Protein AF-A0A944R4N0-F1 (afdb_monomer)

Foldseek 3Di:
DDAQQVPEQALACAQEEEDAAPHEHHYNHLHQHNEYEYHAAEEYEYNANWQHEEYEYEAAYEYEEQHQAHDPPDQATYNEYEYEYLEEYYECHNHRHQEYEAEHNEEYYAAHCHLDNEYEYEYLYHYYANHNPNHQAYEYEDQPAEDDPPDDDRRHDPQKDWDDWDQDPCLVVVLVVCVVSVRCSSVVGPSRAIWTWIFDNNVNPRHYIYIGGYDD

Nearest PDB structures (foldseek):
  5t5i-assembly1_C  TM=9.230E-01  e=1.214E-09  Methanothermobacter wolfeii
  6s6y-assembly2_O  TM=9.292E-01  e=3.968E-09  Methylorubrum extorquens PA1
  8rja-assembly2_I  TM=9.427E-01  e=2.383E-07  Candidatus Methanoperedenaceae archaeon GB50
  7bkb-assembly1_I  TM=8.321E-01  e=2.854E-05  Methanospirillum hungatei JF-1

Secondary structure (DSSP, 8-state):
---BTT--STTTT--SSEEEESS-B-TTTTTT--SSEEEESS-B-TTTTTT--SSEEEESS-B-TTTT-PPTT-S-S-EEEEEEESS-B-TTTTTT--EEEEEESS-B-TTTTTT--S-EEEESSPPPTTTTTT--EEEEEEEEEEE-TT---TTS-TT-EEEEEE--HHHHHHHHHHHHTT-GGGGGS-TTS-EEEEEE-GGGTSEEEEEEEE--

Mean predicted aligned error: 3.23 Å

Radius of gyration: 16.26 Å; Cα contacts (8 Å, |Δi|>4): 735; chains: 1; bounding box: 44×27×48 Å

Structure (mmCIF, N/CA/C/O backbone):
data_AF-A0A944R4N0-F1
#
_entry.id   AF-A0A944R4N0-F1
#
loop_
_atom_site.group_PDB
_atom_site.id
_atom_site.type_symbol
_atom_site.label_atom_id
_atom_site.label_alt_id
_atom_site.label_comp_id
_atom_site.label_asym_id
_atom_site.label_entity_id
_atom_site.label_seq_id
_atom_site.pdbx_PDB_ins_code
_atom_site.Cartn_x
_atom_site.Cartn_y
_atom_site.Cartn_z
_atom_site.occupancy
_atom_site.B_iso_or_equiv
_atom_site.auth_seq_id
_atom_site.auth_comp_id
_atom_site.auth_asym_id
_atom_site.auth_atom_id
_atom_site.pdbx_PDB_model_num
ATOM 1 N N . ILE A 1 1 ? -6.593 -2.910 28.668 1.00 60.53 1 ILE A N 1
ATOM 2 C CA . ILE A 1 1 ? -5.727 -3.331 27.537 1.00 60.53 1 ILE A CA 1
ATOM 3 C C . ILE A 1 1 ? -6.186 -4.732 27.157 1.00 60.53 1 ILE A C 1
ATOM 5 O O . ILE A 1 1 ? -6.426 -5.503 28.078 1.00 60.53 1 ILE A O 1
ATOM 9 N N . GLY A 1 2 ? -6.425 -5.029 25.878 1.00 76.56 2 GLY A N 1
ATOM 10 C CA . GLY A 1 2 ? -7.077 -6.281 25.474 1.00 76.56 2 GLY A CA 1
ATOM 11 C C . GLY A 1 2 ? -6.903 -6.602 23.991 1.00 76.56 2 GLY A C 1
ATOM 12 O O . GLY A 1 2 ? -6.580 -5.718 23.200 1.00 76.56 2 GLY A O 1
ATOM 13 N N . ASP A 1 3 ? -7.098 -7.872 23.638 1.00 84.00 3 ASP A N 1
ATOM 14 C CA . ASP A 1 3 ? -7.052 -8.354 22.258 1.00 84.00 3 ASP A CA 1
ATOM 15 C C . ASP A 1 3 ? -8.417 -8.179 21.579 1.00 84.00 3 ASP A C 1
ATOM 17 O O . ASP A 1 3 ? -9.413 -8.768 22.001 1.00 84.00 3 ASP A O 1
ATOM 21 N N . PHE A 1 4 ? -8.459 -7.376 20.516 1.00 91.25 4 PHE A N 1
ATOM 22 C CA . PHE A 1 4 ? -9.652 -7.137 19.709 1.00 91.25 4 PHE A CA 1
ATOM 23 C C . PHE A 1 4 ? -9.588 -7.880 18.367 1.00 91.25 4 PHE A C 1
ATOM 25 O O . PHE A 1 4 ? -10.326 -7.540 17.444 1.00 91.25 4 PHE A O 1
ATOM 32 N N . SER A 1 5 ? -8.760 -8.924 18.243 1.00 91.44 5 SER A N 1
ATOM 33 C CA . SER A 1 5 ? -8.632 -9.760 17.035 1.00 91.44 5 SER A CA 1
ATOM 34 C C . SER A 1 5 ? -9.966 -10.303 16.496 1.00 91.44 5 SER A C 1
ATOM 36 O O . SER A 1 5 ? -10.114 -10.534 15.295 1.00 91.44 5 SER A O 1
ATOM 38 N N . ARG A 1 6 ? -10.973 -10.467 17.364 1.00 94.69 6 ARG A N 1
ATOM 39 C CA . ARG A 1 6 ? -12.331 -10.915 17.000 1.00 94.69 6 ARG A CA 1
ATOM 40 C C . ARG A 1 6 ? -13.352 -9.791 16.827 1.00 94.69 6 ARG A C 1
ATOM 42 O O . ARG A 1 6 ? -14.493 -10.065 16.471 1.00 94.69 6 ARG A O 1
ATOM 49 N N . VAL A 1 7 ? -12.965 -8.540 17.057 1.00 96.69 7 VAL A N 1
ATOM 50 C CA . VAL A 1 7 ? -13.816 -7.376 16.798 1.00 96.69 7 VAL A CA 1
ATOM 51 C C . VAL A 1 7 ? -13.560 -6.906 15.377 1.00 96.69 7 VAL A C 1
ATOM 53 O O . VAL A 1 7 ? -12.430 -6.612 14.995 1.00 96.69 7 VAL A O 1
ATOM 56 N N . HIS A 1 8 ? -14.613 -6.887 14.572 1.00 97.88 8 HIS A N 1
ATOM 57 C CA . HIS A 1 8 ? -14.560 -6.494 13.168 1.00 97.88 8 HIS A CA 1
ATOM 58 C C . HIS A 1 8 ? -15.178 -5.105 12.987 1.00 97.88 8 HIS A C 1
ATOM 60 O O . HIS A 1 8 ? -15.920 -4.645 13.855 1.00 97.88 8 HIS A O 1
ATOM 66 N N . PHE A 1 9 ? -14.881 -4.444 11.867 1.00 98.25 9 PHE A N 1
ATOM 67 C CA . PHE A 1 9 ? -15.476 -3.154 11.480 1.00 98.25 9 PHE A CA 1
ATOM 68 C C . PHE A 1 9 ? -15.225 -1.993 12.454 1.00 98.25 9 PHE A C 1
ATOM 70 O O . PHE A 1 9 ? -15.932 -0.984 12.435 1.00 98.25 9 PHE A O 1
ATOM 77 N N . LEU A 1 10 ? -14.211 -2.088 13.318 1.00 97.94 10 LEU A N 1
ATOM 78 C CA . LEU A 1 10 ? -13.900 -0.994 14.233 1.00 97.94 10 LEU A CA 1
ATOM 79 C C . LEU A 1 10 ? -13.518 0.265 13.445 1.00 97.94 10 LEU A C 1
ATOM 81 O O . LEU A 1 10 ? -12.589 0.242 12.643 1.00 97.94 10 LEU A O 1
ATOM 85 N N . GLY A 1 11 ? -14.217 1.372 13.700 1.00 97.75 11 GLY A N 1
ATOM 86 C CA . GLY A 1 11 ? -13.995 2.631 12.986 1.00 97.75 11 GLY A CA 1
ATOM 87 C C . GLY A 1 11 ? -14.514 2.633 11.544 1.00 97.75 11 GLY A C 1
ATOM 88 O O . GLY A 1 11 ? -14.214 3.569 10.804 1.00 97.75 11 GLY A O 1
ATOM 89 N N . ALA A 1 12 ? -15.288 1.623 11.129 1.00 98.31 12 ALA A N 1
ATOM 90 C CA . ALA A 1 12 ? -15.916 1.626 9.815 1.00 98.31 12 ALA A CA 1
ATOM 91 C C . ALA A 1 12 ? -16.868 2.827 9.668 1.00 98.31 12 ALA A C 1
ATOM 93 O O . ALA A 1 12 ? -17.643 3.141 10.573 1.00 98.31 12 ALA A O 1
ATOM 94 N N . GLY A 1 13 ? -16.773 3.540 8.545 1.00 98.19 13 GLY A N 1
ATOM 95 C CA . GLY A 1 13 ? -17.564 4.740 8.261 1.00 98.19 13 GLY A CA 1
ATOM 96 C C . GLY A 1 13 ? -17.276 5.945 9.169 1.00 98.19 13 GLY A C 1
ATOM 97 O O . GLY A 1 13 ? -18.006 6.936 9.102 1.00 98.19 13 GLY A O 1
ATOM 98 N N . MET A 1 14 ? -16.231 5.891 10.006 1.00 98.31 14 MET A N 1
ATOM 99 C CA . MET A 1 14 ? -15.857 6.980 10.914 1.00 98.31 14 MET A CA 1
ATOM 100 C C . MET A 1 14 ? -15.578 8.276 10.138 1.00 98.31 14 MET A C 1
ATOM 102 O O . MET A 1 14 ? -14.924 8.263 9.096 1.00 98.31 14 MET A O 1
ATOM 106 N N . GLN A 1 15 ? -16.102 9.402 10.631 1.00 98.31 15 GLN A N 1
ATOM 107 C CA . GLN A 1 15 ? -16.027 10.703 9.947 1.00 98.31 15 GLN A CA 1
ATOM 108 C C . GLN A 1 15 ? -15.108 11.707 10.651 1.00 98.31 15 GLN A C 1
ATOM 110 O O . GLN A 1 15 ? -14.552 12.593 10.006 1.00 98.31 15 GLN A O 1
ATOM 115 N N . SER A 1 16 ? -14.956 11.593 11.968 1.00 98.31 16 SER A N 1
ATOM 116 C CA . SER A 1 16 ? -14.121 12.465 12.795 1.00 98.31 16 SER A CA 1
ATOM 117 C C . SER A 1 16 ? -13.829 11.796 14.143 1.00 98.31 16 SER A C 1
ATOM 119 O O . SER A 1 16 ? -14.367 10.730 14.445 1.00 98.31 16 SER A O 1
ATOM 121 N N . GLY A 1 17 ? -12.971 12.419 14.956 1.00 98.44 17 GLY A N 1
ATOM 122 C CA . GLY A 1 17 ? -12.563 11.909 16.268 1.00 98.44 17 GLY A CA 1
ATOM 123 C C . GLY A 1 17 ? -11.314 11.029 16.211 1.00 98.44 17 GLY A C 1
ATOM 124 O O . GLY A 1 17 ? -10.624 10.975 15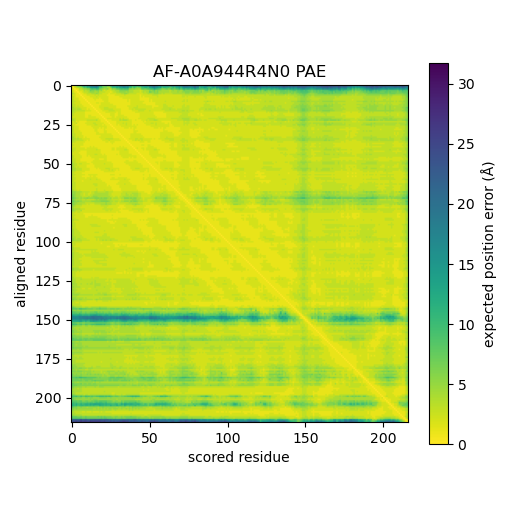.192 1.00 98.44 17 GLY A O 1
ATOM 125 N N . THR A 1 18 ? -11.027 10.342 17.316 1.00 98.56 18 THR A N 1
ATOM 126 C CA . THR A 1 18 ? -9.845 9.482 17.450 1.00 98.56 18 THR A CA 1
ATOM 127 C C . THR A 1 18 ? -10.208 8.181 18.156 1.00 98.56 18 THR A C 1
ATOM 129 O O . THR A 1 18 ? -10.786 8.210 19.241 1.00 98.56 18 THR A O 1
ATOM 132 N N . ILE A 1 19 ? -9.826 7.047 17.570 1.00 98.19 19 ILE A N 1
ATOM 133 C CA . ILE A 1 19 ? -9.909 5.718 18.185 1.00 98.19 19 ILE A CA 1
ATOM 134 C C . ILE A 1 19 ? -8.487 5.203 18.401 1.00 98.19 19 ILE A C 1
ATOM 136 O O . ILE A 1 19 ? -7.669 5.215 17.482 1.00 98.19 19 ILE A O 1
ATOM 140 N N . VAL A 1 20 ? -8.199 4.720 19.611 1.00 97.62 20 VAL A N 1
ATOM 141 C CA . VAL A 1 20 ? -6.918 4.086 19.944 1.00 97.62 20 VAL A CA 1
ATOM 142 C C . VAL A 1 20 ? -7.159 2.656 20.408 1.00 97.62 20 VAL A C 1
ATOM 144 O O . VAL A 1 20 ? -7.796 2.424 21.433 1.00 97.62 20 VAL A O 1
ATOM 147 N N . VAL A 1 21 ? -6.606 1.697 19.672 1.00 96.81 21 VAL A N 1
ATOM 148 C CA . VAL A 1 21 ? -6.657 0.267 19.974 1.00 96.81 21 VAL A CA 1
ATOM 149 C C . VAL A 1 21 ? -5.333 -0.157 20.589 1.00 96.81 21 VAL A C 1
ATOM 151 O O . VAL A 1 21 ? -4.290 -0.149 19.938 1.00 96.81 21 VAL A O 1
ATOM 154 N N . GLN A 1 22 ? -5.378 -0.546 21.859 1.00 95.94 22 GLN A N 1
ATOM 155 C CA . GLN A 1 22 ? -4.228 -1.061 22.605 1.00 95.94 22 GLN A CA 1
ATOM 156 C C . GLN A 1 22 ? -4.146 -2.592 22.466 1.00 95.94 22 GLN A C 1
ATOM 158 O O . GLN A 1 22 ? -4.340 -3.308 23.448 1.00 95.94 22 GLN A O 1
ATOM 163 N N . GLY A 1 23 ? -3.937 -3.081 21.239 1.00 96.38 23 GLY A N 1
ATOM 164 C CA . GLY A 1 23 ? -3.908 -4.509 20.903 1.00 96.38 23 GLY A CA 1
ATOM 165 C C . GLY A 1 23 ? -4.120 -4.772 19.409 1.00 96.38 23 GLY A C 1
ATOM 166 O O . GLY A 1 23 ? -4.088 -3.835 18.606 1.00 96.38 23 GLY A O 1
ATOM 167 N N . ASN A 1 24 ? -4.337 -6.040 19.052 1.00 97.44 24 ASN A N 1
ATOM 168 C CA . ASN A 1 24 ? -4.691 -6.440 17.686 1.00 97.44 24 ASN A CA 1
ATOM 169 C C . ASN A 1 24 ? -6.164 -6.139 17.395 1.00 97.44 24 ASN A C 1
ATOM 171 O O . ASN A 1 24 ? -6.971 -6.079 18.322 1.00 97.44 24 ASN A O 1
ATOM 175 N N . ILE A 1 25 ? -6.515 -5.994 16.118 1.00 97.88 25 ILE A N 1
ATOM 176 C CA . ILE A 1 25 ? -7.888 -5.790 15.649 1.00 97.88 25 ILE A CA 1
ATOM 177 C C . ILE A 1 25 ? -8.257 -6.800 14.561 1.00 97.88 25 ILE A C 1
ATOM 179 O O . ILE A 1 25 ? -7.409 -7.246 13.788 1.00 97.88 25 ILE A O 1
ATOM 183 N N . GLY A 1 26 ? -9.534 -7.171 14.507 1.00 98.12 26 GLY A N 1
ATOM 184 C CA . GLY A 1 26 ? -10.064 -8.040 13.469 1.00 98.12 26 GLY A CA 1
ATOM 185 C C . GLY A 1 26 ? -10.249 -7.341 12.119 1.00 98.12 26 GLY A C 1
ATOM 186 O O . GLY A 1 26 ? -9.680 -6.288 11.836 1.00 98.12 26 GLY A O 1
ATOM 187 N N . ARG A 1 27 ? -11.046 -7.978 11.259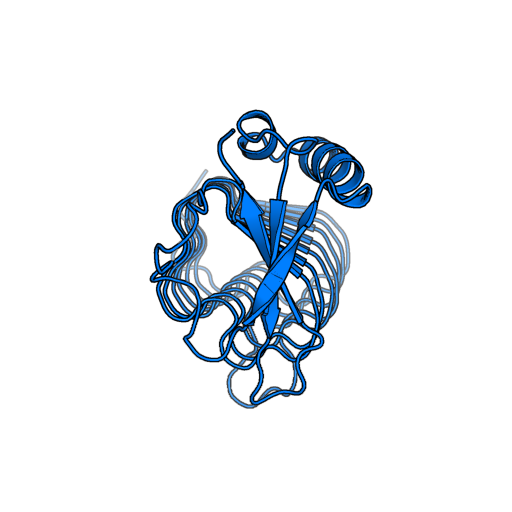 1.00 98.38 27 ARG A N 1
ATOM 188 C CA . ARG A 1 27 ? -11.214 -7.599 9.852 1.00 98.38 27 ARG A CA 1
ATOM 189 C C . ARG A 1 27 ? -11.960 -6.274 9.688 1.00 98.38 27 ARG A C 1
ATOM 191 O O . ARG A 1 27 ? -12.752 -5.899 10.556 1.00 98.38 27 ARG A O 1
ATOM 198 N N . HIS A 1 28 ? -11.761 -5.609 8.553 1.00 98.44 28 HIS A N 1
ATOM 199 C CA . HIS A 1 28 ? -12.512 -4.410 8.143 1.00 98.44 28 HIS A CA 1
ATOM 200 C C . HIS A 1 28 ? -12.354 -3.182 9.060 1.00 98.44 28 HIS A C 1
ATOM 202 O O . HIS A 1 28 ? -13.180 -2.267 9.047 1.00 98.44 28 HIS A O 1
ATOM 208 N N . ALA A 1 29 ? -11.301 -3.123 9.878 1.00 98.50 29 ALA A N 1
ATOM 209 C CA . ALA A 1 29 ? -11.029 -1.934 10.682 1.00 98.50 29 ALA A CA 1
ATOM 210 C C . ALA A 1 29 ? -10.828 -0.705 9.772 1.00 98.50 29 ALA A C 1
ATOM 212 O O . ALA A 1 29 ? -10.066 -0.767 8.812 1.00 98.50 29 ALA A O 1
ATOM 213 N N . GLY A 1 30 ? -11.517 0.403 10.046 1.00 98.44 30 GLY A N 1
ATOM 214 C CA . GLY A 1 30 ? -11.456 1.622 9.232 1.00 98.44 30 GLY A CA 1
ATOM 215 C C . GLY A 1 30 ? -12.061 1.503 7.827 1.00 98.44 30 GLY A C 1
ATOM 216 O O . GLY A 1 30 ? -11.789 2.359 6.983 1.00 98.44 30 GLY A O 1
ATOM 217 N N . GLU A 1 31 ? -12.858 0.467 7.543 1.00 98.44 31 GLU A N 1
ATOM 218 C CA . GLU A 1 31 ? -13.568 0.344 6.263 1.00 98.44 31 GLU A CA 1
ATOM 219 C C . GLU A 1 31 ? -14.367 1.616 5.948 1.00 98.44 31 GLU A C 1
ATOM 221 O O . GLU A 1 31 ? -15.102 2.129 6.791 1.00 98.44 31 GLU A O 1
ATOM 226 N N . GLN A 1 32 ? -14.228 2.134 4.726 1.00 98.00 32 GLN A N 1
ATOM 227 C CA . GLN A 1 32 ? -14.947 3.321 4.249 1.00 98.00 32 GLN A CA 1
ATOM 228 C C . GLN A 1 32 ? -14.850 4.546 5.181 1.00 98.00 32 GLN A C 1
ATOM 230 O O . GLN A 1 32 ? -15.706 5.436 5.143 1.00 98.00 32 GLN A O 1
ATOM 235 N N . MET A 1 33 ? -13.802 4.622 6.010 1.00 98.56 33 MET A N 1
ATOM 236 C CA . MET A 1 33 ? -13.532 5.769 6.874 1.00 98.56 33 MET A CA 1
ATOM 237 C C . MET A 1 33 ? -13.406 7.044 6.029 1.00 98.56 33 MET A C 1
ATOM 239 O O . MET A 1 33 ? -12.768 7.051 4.974 1.00 98.56 33 MET A O 1
ATOM 243 N N . ARG A 1 34 ? -14.064 8.120 6.465 1.00 98.50 34 ARG A N 1
ATOM 244 C CA . ARG A 1 34 ? -14.136 9.416 5.768 1.00 98.50 34 ARG A CA 1
ATOM 245 C C . ARG A 1 34 ? -13.284 10.494 6.434 1.00 98.50 34 ARG A C 1
ATOM 247 O O . ARG A 1 34 ? -12.920 11.463 5.773 1.00 98.50 34 ARG A O 1
ATOM 254 N N . GLY A 1 35 ? -12.964 10.333 7.715 1.00 98.12 35 GLY A N 1
ATOM 255 C CA . GLY A 1 35 ? -12.133 11.263 8.473 1.00 98.12 35 GLY A CA 1
ATOM 256 C C . GLY A 1 35 ? -11.900 10.806 9.913 1.00 98.12 35 GLY A C 1
ATOM 257 O O . GLY A 1 35 ? -12.484 9.824 10.366 1.00 98.12 35 GLY A O 1
ATOM 258 N N . GLY A 1 36 ? -11.049 11.534 10.637 1.00 98.44 36 GLY A N 1
ATOM 259 C CA . GLY A 1 36 ? -10.604 11.176 11.988 1.00 98.44 36 GLY A CA 1
ATOM 260 C C . GLY A 1 36 ? -9.301 10.375 12.000 1.00 98.44 36 GLY A C 1
ATOM 261 O O . GLY A 1 36 ? -8.638 10.241 10.972 1.00 98.44 36 GLY A O 1
ATOM 262 N N . ASN A 1 37 ? -8.947 9.849 13.173 1.00 98.62 37 ASN A N 1
ATOM 263 C CA . ASN A 1 37 ? -7.707 9.110 13.408 1.00 98.62 37 ASN A CA 1
ATOM 264 C C . ASN A 1 37 ? -7.992 7.722 13.996 1.00 98.62 37 ASN A C 1
ATOM 266 O O . ASN A 1 37 ? -8.686 7.612 15.009 1.00 98.62 37 ASN A O 1
ATOM 270 N N . LEU A 1 38 ? -7.404 6.672 13.426 1.00 98.50 38 LEU A N 1
ATOM 271 C CA . LEU A 1 38 ? -7.444 5.314 13.973 1.00 98.50 38 LEU A CA 1
ATOM 272 C C . LEU A 1 38 ? -6.020 4.816 14.234 1.00 98.50 38 LEU A C 1
ATOM 274 O O . LEU A 1 38 ? -5.235 4.600 13.312 1.00 98.50 38 LEU A O 1
ATOM 278 N N . LEU A 1 39 ? -5.691 4.628 15.509 1.00 98.25 39 LEU A N 1
ATOM 279 C CA . LEU A 1 39 ? -4.373 4.204 15.967 1.00 98.25 39 LEU A CA 1
ATOM 280 C C . LEU A 1 39 ? -4.436 2.777 16.514 1.00 98.25 39 LEU A C 1
ATOM 282 O O . LEU A 1 39 ? -5.016 2.554 17.573 1.00 98.25 39 LEU A O 1
ATOM 286 N N . ILE A 1 40 ? -3.810 1.820 15.839 1.00 98.06 40 ILE A N 1
ATOM 287 C CA . ILE A 1 40 ? -3.795 0.404 16.223 1.00 98.06 40 ILE A CA 1
ATOM 288 C C . ILE A 1 40 ? -2.385 0.028 16.673 1.00 98.06 40 ILE A C 1
ATOM 290 O O . ILE A 1 40 ? -1.450 0.017 15.877 1.00 98.06 40 ILE A O 1
ATOM 294 N N . LYS A 1 41 ? -2.215 -0.257 17.968 1.00 97.44 41 LYS A N 1
ATOM 295 C CA . LYS A 1 41 ? -0.910 -0.598 18.559 1.00 97.44 41 LYS A CA 1
ATOM 296 C C . LYS A 1 41 ? -0.437 -2.023 18.252 1.00 97.44 41 LYS A C 1
ATOM 298 O O . LYS A 1 41 ? 0.756 -2.270 18.372 1.00 97.44 41 LYS A O 1
ATOM 303 N N . GLY A 1 42 ? -1.339 -2.927 17.873 1.00 97.31 42 GLY A N 1
ATOM 304 C CA . GLY A 1 42 ? -1.013 -4.274 17.395 1.00 97.31 42 GLY A CA 1
ATOM 305 C C . GLY A 1 42 ? -1.159 -4.414 15.880 1.00 97.31 42 GLY A C 1
ATOM 306 O O . GLY A 1 42 ? -0.970 -3.447 15.138 1.00 97.31 42 GLY A O 1
ATOM 307 N N . SER A 1 43 ? -1.516 -5.619 15.441 1.00 98.31 43 SER A N 1
ATOM 308 C CA . SER A 1 43 ? -1.772 -5.960 14.037 1.00 98.31 43 SER A CA 1
ATOM 309 C C . SER A 1 43 ? -3.259 -5.872 13.680 1.00 98.31 43 SER A C 1
ATOM 311 O O . SER A 1 43 ? -4.129 -5.988 14.548 1.00 98.31 43 SER A O 1
ATOM 313 N N . ALA A 1 44 ? -3.558 -5.697 12.397 1.00 98.50 44 ALA A N 1
ATOM 314 C CA . ALA A 1 44 ? -4.904 -5.723 11.838 1.00 98.50 44 ALA A CA 1
ATOM 315 C C . ALA A 1 44 ? -5.102 -6.937 10.922 1.00 98.50 44 ALA A C 1
ATOM 317 O O . ALA A 1 44 ? -4.205 -7.312 10.170 1.00 98.50 44 ALA A O 1
ATOM 318 N N . ALA A 1 45 ? -6.284 -7.546 10.966 1.00 98.50 45 ALA A N 1
ATOM 319 C CA . ALA A 1 45 ? -6.636 -8.614 10.033 1.00 98.50 45 ALA A CA 1
ATOM 320 C C . ALA A 1 45 ? -7.025 -8.053 8.646 1.00 98.50 45 ALA A C 1
ATOM 322 O O . ALA A 1 45 ? -6.757 -6.893 8.325 1.00 98.50 45 ALA A O 1
ATOM 323 N N . ASP A 1 46 ? -7.639 -8.898 7.816 1.00 98.50 46 ASP A N 1
ATOM 324 C CA . ASP A 1 46 ? -7.923 -8.589 6.414 1.00 98.50 46 ASP A CA 1
ATOM 325 C C . ASP A 1 46 ? -8.793 -7.342 6.247 1.00 98.50 46 ASP A C 1
ATOM 327 O O . ASP A 1 46 ? -9.598 -6.988 7.119 1.00 98.50 46 ASP A O 1
ATOM 331 N N . TRP A 1 47 ? -8.685 -6.717 5.075 1.00 98.50 47 TRP A N 1
ATOM 332 C CA . TRP A 1 47 ? -9.551 -5.611 4.658 1.00 98.50 47 TRP A CA 1
ATOM 333 C C . TRP A 1 47 ? -9.447 -4.346 5.521 1.00 98.50 47 TRP A C 1
ATOM 335 O O . TRP A 1 47 ? -10.344 -3.500 5.496 1.00 98.50 47 TRP A O 1
ATOM 345 N N . LEU A 1 48 ? -8.347 -4.177 6.263 1.00 98.69 48 LEU A N 1
ATOM 346 C CA . LEU A 1 48 ? -8.014 -2.913 6.924 1.00 98.69 48 LEU A CA 1
ATOM 347 C C . LEU A 1 48 ? -8.161 -1.750 5.930 1.00 98.69 48 LEU A C 1
ATOM 349 O O . LEU A 1 48 ? -7.549 -1.773 4.868 1.00 98.69 48 LEU A O 1
ATOM 353 N N . ALA A 1 49 ? -8.919 -0.716 6.287 1.00 98.50 49 ALA A N 1
ATOM 354 C CA . ALA A 1 49 ? -9.079 0.519 5.517 1.00 98.50 49 ALA A CA 1
ATOM 355 C C . ALA A 1 49 ? -9.585 0.332 4.073 1.00 98.50 49 ALA A C 1
ATOM 357 O O . ALA A 1 49 ? -9.352 1.185 3.209 1.00 98.50 49 ALA A O 1
ATOM 358 N N . CYS A 1 50 ? -10.261 -0.779 3.774 1.00 97.81 50 CYS A N 1
ATOM 359 C CA . CYS A 1 50 ? -10.821 -0.988 2.444 1.00 97.81 50 CYS A CA 1
ATOM 360 C C . CYS A 1 50 ? -11.855 0.099 2.108 1.00 97.81 50 CYS A C 1
ATOM 362 O O . CYS A 1 50 ? -12.639 0.534 2.954 1.00 97.81 50 CYS A O 1
ATOM 364 N N . GLY A 1 51 ? -11.802 0.617 0.879 1.00 97.56 51 GLY A N 1
ATOM 365 C CA . GLY A 1 51 ? -12.698 1.692 0.436 1.00 97.56 51 GLY A CA 1
ATOM 366 C C . GLY A 1 51 ? -12.574 3.025 1.198 1.00 97.56 51 GLY A C 1
ATOM 367 O O . GLY A 1 51 ? -13.482 3.852 1.104 1.00 97.56 51 GLY A O 1
ATOM 368 N N . MET A 1 52 ? -11.496 3.251 1.963 1.00 98.44 52 MET A N 1
ATOM 369 C CA . MET A 1 52 ? -11.283 4.486 2.732 1.00 98.44 52 MET A CA 1
ATOM 370 C C . MET A 1 52 ? -11.357 5.741 1.840 1.00 98.44 52 MET A C 1
ATOM 372 O O . MET A 1 52 ? -10.869 5.768 0.710 1.00 98.44 52 MET A O 1
ATOM 376 N N . GLN A 1 53 ? -11.997 6.796 2.337 1.00 98.38 53 GLN A N 1
ATOM 377 C CA . GLN A 1 53 ? -12.258 8.043 1.610 1.00 98.38 53 GLN A CA 1
ATOM 378 C C . GLN A 1 53 ? -11.491 9.233 2.200 1.00 98.38 53 GLN A C 1
ATOM 380 O O . GLN A 1 53 ? -11.230 10.201 1.484 1.00 98.38 53 GLN A O 1
ATOM 385 N N . GLY A 1 54 ? -11.113 9.159 3.477 1.00 98.19 54 GLY A N 1
ATOM 386 C CA . GLY A 1 54 ? -10.359 10.189 4.183 1.00 98.19 54 GLY A CA 1
ATOM 387 C C . GLY A 1 54 ? -10.029 9.784 5.620 1.00 98.19 54 GLY A C 1
ATOM 388 O O . GLY A 1 54 ? -10.527 8.778 6.119 1.00 98.19 54 GLY A O 1
ATOM 389 N N . GLY A 1 55 ? -9.192 10.582 6.285 1.00 98.38 55 GLY A N 1
ATOM 390 C CA . GLY A 1 55 ? -8.681 10.307 7.632 1.00 98.38 55 GLY A CA 1
ATOM 391 C C . GLY A 1 55 ? -7.278 9.707 7.638 1.00 98.38 55 GLY A C 1
ATOM 392 O O . GLY A 1 55 ? -6.632 9.583 6.591 1.00 98.38 55 GLY A O 1
ATOM 393 N N . ASP A 1 56 ? -6.832 9.336 8.832 1.00 98.44 56 ASP A N 1
ATOM 394 C CA . ASP A 1 56 ? -5.485 8.850 9.103 1.00 98.44 56 ASP A CA 1
ATOM 395 C C . ASP A 1 56 ? -5.532 7.547 9.906 1.00 98.44 56 ASP A C 1
ATOM 397 O O . ASP A 1 56 ? -6.096 7.490 11.001 1.00 98.44 56 ASP A O 1
ATOM 401 N N . ILE A 1 57 ? -4.919 6.492 9.373 1.00 98.75 57 ILE A N 1
ATOM 402 C CA . ILE A 1 57 ? -4.827 5.185 10.030 1.00 98.75 57 ILE A CA 1
ATOM 403 C C . ILE A 1 57 ? -3.358 4.834 10.235 1.00 98.75 57 ILE A C 1
ATOM 405 O O . ILE A 1 57 ? -2.558 4.895 9.303 1.00 98.75 57 ILE A O 1
ATOM 409 N N . HIS A 1 58 ? -3.005 4.452 11.457 1.00 98.44 58 HIS A N 1
ATOM 410 C CA . HIS A 1 58 ? -1.664 4.009 11.825 1.00 98.44 58 HIS A CA 1
ATOM 411 C C . HIS A 1 58 ? -1.731 2.643 12.502 1.00 98.44 58 HIS A C 1
ATOM 413 O O . HIS A 1 58 ? -2.378 2.500 13.540 1.00 98.44 58 HIS A O 1
ATOM 419 N N . VAL A 1 59 ? -1.023 1.661 11.948 1.00 98.62 59 VAL A N 1
ATOM 420 C CA . VAL A 1 59 ? -0.909 0.297 12.479 1.00 98.62 59 VAL A CA 1
ATOM 421 C C . VAL A 1 59 ? 0.546 0.022 12.826 1.00 98.62 59 VAL A C 1
ATOM 423 O O . VAL A 1 59 ? 1.406 0.040 11.949 1.00 98.62 59 VAL A O 1
ATOM 426 N N . PHE A 1 60 ? 0.839 -0.204 14.106 1.00 98.12 60 PHE A N 1
ATOM 427 C CA . PHE A 1 60 ? 2.212 -0.447 14.565 1.00 98.12 60 PHE A CA 1
ATOM 428 C C . PHE A 1 60 ? 2.682 -1.891 14.340 1.00 98.12 60 PHE A C 1
ATOM 430 O O . PHE A 1 60 ? 3.888 -2.121 14.305 1.00 98.12 60 PHE A O 1
ATOM 437 N N . GLY A 1 61 ? 1.756 -2.839 14.181 1.00 98.25 61 GLY A N 1
ATOM 438 C CA . GLY A 1 61 ? 2.039 -4.208 13.757 1.00 98.25 61 GLY A CA 1
ATOM 439 C C . GLY A 1 61 ? 1.857 -4.414 12.253 1.00 98.25 61 GLY A C 1
ATOM 440 O O . GLY A 1 61 ? 2.081 -3.508 11.445 1.00 98.25 61 GLY A O 1
ATOM 441 N N . ASP A 1 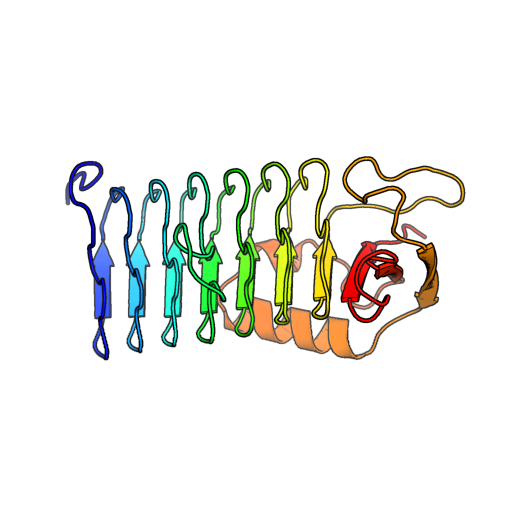62 ? 1.432 -5.622 11.898 1.00 98.81 62 ASP A N 1
ATOM 442 C CA . ASP A 1 62 ? 1.183 -6.056 10.523 1.00 98.81 62 ASP A CA 1
ATOM 443 C C . ASP A 1 62 ? -0.272 -5.800 10.100 1.00 98.81 62 ASP A C 1
ATOM 445 O O . ASP A 1 62 ? -1.158 -5.631 10.942 1.00 98.81 62 ASP A O 1
ATOM 449 N N . ALA A 1 63 ? -0.537 -5.825 8.796 1.00 98.75 63 ALA A N 1
ATOM 450 C CA . ALA A 1 63 ? -1.884 -5.968 8.253 1.00 98.75 63 ALA A CA 1
ATOM 451 C C . ALA A 1 63 ? -1.969 -7.235 7.393 1.00 98.75 63 ALA A C 1
ATOM 453 O O . ALA A 1 63 ? -1.015 -7.583 6.703 1.00 98.75 63 ALA A O 1
ATOM 454 N N . ALA A 1 64 ? -3.098 -7.934 7.420 1.00 98.62 64 ALA A N 1
ATOM 455 C CA . ALA A 1 64 ? -3.282 -9.118 6.582 1.00 98.62 64 ALA A CA 1
ATOM 456 C C . ALA A 1 64 ? -3.662 -8.736 5.132 1.00 98.62 64 ALA A C 1
ATOM 458 O O . ALA A 1 64 ? -3.218 -7.702 4.617 1.00 98.62 64 ALA A O 1
ATOM 459 N N . ASP A 1 65 ? -4.425 -9.576 4.436 1.00 98.69 65 ASP A N 1
ATOM 460 C CA . ASP A 1 65 ? -4.675 -9.403 3.006 1.00 98.69 65 ASP A CA 1
ATOM 461 C C . ASP A 1 65 ? -5.635 -8.237 2.719 1.00 98.69 65 ASP A C 1
ATOM 463 O O . ASP A 1 65 ? -6.491 -7.862 3.526 1.00 98.69 65 ASP A O 1
ATOM 467 N N . ASN A 1 66 ? -5.529 -7.680 1.512 1.00 98.31 66 ASN A N 1
ATOM 468 C CA . ASN A 1 66 ? -6.407 -6.637 0.978 1.00 98.31 66 ASN A CA 1
ATOM 469 C C . ASN A 1 66 ? -6.447 -5.333 1.798 1.00 98.31 66 ASN A C 1
ATOM 471 O O . ASN A 1 66 ? -7.413 -4.566 1.709 1.00 98.31 66 ASN A O 1
ATOM 475 N N . ALA A 1 67 ? -5.406 -5.043 2.583 1.00 98.50 67 ALA A N 1
ATOM 476 C CA . ALA A 1 67 ? -5.298 -3.764 3.273 1.00 98.50 67 ALA A CA 1
ATOM 477 C C . ALA A 1 67 ? -5.343 -2.610 2.256 1.00 98.50 67 ALA A C 1
ATOM 479 O O . ALA A 1 67 ? -4.631 -2.616 1.254 1.00 98.50 67 ALA A O 1
ATOM 480 N N . VAL A 1 68 ? -6.179 -1.600 2.496 1.00 98.25 68 VAL A N 1
ATOM 481 C CA . VAL A 1 68 ? -6.353 -0.415 1.632 1.00 98.25 68 VAL A CA 1
ATOM 482 C C . VAL A 1 68 ? -6.876 -0.762 0.223 1.00 98.25 68 VAL A C 1
ATOM 484 O O . VAL A 1 68 ? -6.801 0.040 -0.710 1.00 98.25 68 VAL A O 1
ATOM 487 N N . GLY A 1 69 ? -7.409 -1.973 0.051 1.00 96.38 69 GLY A N 1
ATOM 488 C CA . GLY A 1 69 ? -7.933 -2.471 -1.216 1.00 96.38 69 GLY A CA 1
ATOM 489 C C . GLY A 1 69 ? -9.374 -2.051 -1.516 1.00 96.38 69 GLY A C 1
ATOM 490 O O . GLY A 1 69 ? -10.003 -1.271 -0.790 1.00 96.38 69 GLY A O 1
ATOM 491 N N . SER A 1 70 ? -9.911 -2.599 -2.606 1.00 96.69 70 SER A N 1
ATOM 492 C CA . SER A 1 70 ? -11.331 -2.521 -2.975 1.00 96.69 70 SER A CA 1
ATOM 493 C C . SER A 1 70 ? -12.110 -3.730 -2.506 1.00 96.69 70 SER A C 1
ATOM 495 O O . SER A 1 70 ? -11.676 -4.853 -2.755 1.00 96.69 70 SER A O 1
ATOM 497 N N . LEU A 1 71 ? -13.307 -3.514 -1.966 1.00 94.00 71 LEU A N 1
ATOM 498 C CA . LEU A 1 71 ? -14.233 -4.609 -1.705 1.00 94.00 71 LEU A CA 1
ATOM 499 C C . LEU A 1 71 ? -14.576 -5.368 -3.004 1.00 94.00 71 LEU A C 1
ATOM 501 O O . LEU A 1 71 ? -14.527 -4.796 -4.102 1.00 94.00 71 LEU A O 1
ATOM 505 N N . PRO A 1 72 ? -14.945 -6.656 -2.910 1.00 92.81 72 PRO A N 1
ATOM 506 C CA . PRO A 1 72 ? -15.408 -7.414 -4.064 1.00 92.81 72 PRO A CA 1
ATOM 507 C C . PRO A 1 72 ? -16.562 -6.705 -4.786 1.00 92.81 72 PRO A C 1
ATOM 509 O O . PRO A 1 72 ? -17.569 -6.355 -4.181 1.00 92.81 72 PRO A O 1
ATOM 512 N N . GLY A 1 73 ? -16.411 -6.502 -6.097 1.00 93.00 73 GLY A N 1
ATOM 513 C CA . GLY A 1 73 ? -17.402 -5.815 -6.936 1.00 93.00 73 GLY A CA 1
ATOM 514 C C . GLY A 1 73 ? -17.232 -4.294 -7.030 1.00 93.00 73 GLY A C 1
ATOM 515 O O . GLY A 1 73 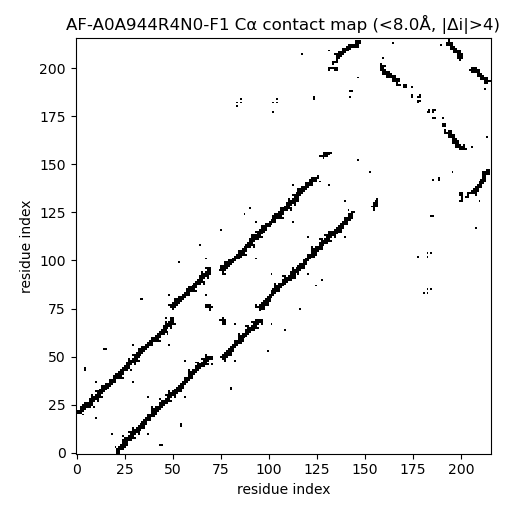? -17.764 -3.691 -7.966 1.00 93.00 73 GLY A O 1
ATOM 516 N N . ASP A 1 74 ? -16.434 -3.673 -6.159 1.00 94.50 74 ASP A N 1
ATOM 517 C CA . ASP A 1 74 ? -16.237 -2.226 -6.187 1.00 94.50 74 ASP A CA 1
ATOM 518 C C . ASP A 1 74 ? -15.306 -1.776 -7.315 1.00 94.50 74 ASP A C 1
ATOM 520 O O . ASP A 1 74 ? -14.308 -2.414 -7.671 1.00 94.50 74 ASP A O 1
ATOM 524 N N . ARG A 1 75 ? -15.623 -0.603 -7.874 1.00 94.25 75 ARG A N 1
ATOM 525 C CA . ARG A 1 75 ? -14.839 0.018 -8.954 1.00 94.25 75 ARG A CA 1
ATOM 526 C C . ARG A 1 75 ? -13.542 0.664 -8.464 1.00 94.25 75 ARG A C 1
ATOM 528 O O . ARG A 1 75 ? -12.668 0.939 -9.281 1.00 94.25 75 ARG A O 1
ATOM 535 N N . HIS A 1 76 ? -13.437 0.955 -7.170 1.00 95.56 76 HIS A N 1
ATOM 536 C CA . HIS A 1 76 ? -12.302 1.649 -6.567 1.00 95.56 76 HIS A CA 1
ATOM 537 C C . HIS A 1 76 ? -12.052 1.105 -5.156 1.00 95.56 76 HIS A C 1
ATOM 539 O O . HIS A 1 76 ? -13.003 0.749 -4.467 1.00 95.56 76 HIS A O 1
ATOM 545 N N . GLY A 1 77 ? -10.787 1.071 -4.739 1.00 97.19 77 GLY A N 1
ATOM 546 C CA . GLY A 1 77 ? -10.383 0.859 -3.348 1.00 97.19 77 GLY A CA 1
ATOM 547 C C . GLY A 1 77 ? -10.367 2.177 -2.587 1.00 97.19 77 GLY A C 1
ATOM 548 O O . GLY A 1 77 ? -11.326 2.946 -2.647 1.00 97.19 77 GLY A O 1
ATOM 549 N N . MET A 1 78 ? -9.258 2.488 -1.916 1.00 98.38 78 MET A N 1
ATOM 550 C CA . MET A 1 78 ? -9.108 3.781 -1.245 1.00 98.38 78 MET A CA 1
ATOM 551 C C . MET A 1 78 ? -9.201 4.965 -2.231 1.00 98.38 78 MET A C 1
ATOM 553 O O . MET A 1 78 ? -8.517 5.012 -3.260 1.00 98.38 78 MET A O 1
ATOM 557 N N . THR A 1 79 ? -10.041 5.953 -1.914 1.00 98.44 79 THR A N 1
ATOM 558 C CA . THR A 1 79 ? -10.233 7.198 -2.678 1.00 98.44 79 THR A CA 1
ATOM 559 C C . THR A 1 79 ? -9.750 8.453 -1.951 1.00 98.44 79 THR A C 1
ATOM 561 O O . THR A 1 79 ? -9.915 9.556 -2.483 1.00 98.44 79 THR A O 1
ATOM 564 N N . GLY A 1 80 ? -9.139 8.304 -0.779 1.00 97.94 80 GLY A N 1
ATOM 565 C CA . GLY A 1 80 ? -8.495 9.379 -0.031 1.00 97.94 80 GLY A CA 1
ATOM 566 C C . GLY A 1 80 ? -8.088 8.934 1.371 1.00 97.94 80 GLY A C 1
ATOM 567 O O . GLY A 1 80 ? -8.464 7.854 1.813 1.00 97.94 80 GLY A O 1
ATOM 568 N N . GLY A 1 81 ? -7.321 9.781 2.057 1.00 98.19 81 GLY A N 1
ATOM 569 C CA . GLY A 1 81 ? -6.748 9.476 3.367 1.00 98.19 81 GLY A CA 1
ATOM 570 C C . GLY A 1 81 ? -5.328 8.921 3.297 1.00 98.19 81 GLY A C 1
ATOM 571 O O . GLY A 1 81 ? -4.702 8.863 2.228 1.00 98.19 81 GLY A O 1
ATOM 572 N N . ARG A 1 82 ? -4.810 8.559 4.467 1.00 98.25 82 ARG A N 1
ATOM 573 C CA . ARG A 1 82 ? -3.461 8.031 4.652 1.00 98.25 82 ARG A CA 1
ATOM 574 C C . ARG A 1 82 ? -3.490 6.816 5.567 1.00 98.25 82 ARG A C 1
ATOM 576 O O . ARG A 1 82 ? -4.081 6.858 6.642 1.00 98.25 82 ARG A O 1
ATOM 583 N N . VAL A 1 83 ? -2.773 5.773 5.163 1.00 98.81 83 VAL A N 1
ATOM 584 C CA . VAL A 1 83 ? -2.590 4.548 5.941 1.00 98.81 83 VAL A CA 1
ATOM 585 C C . VAL A 1 83 ? -1.098 4.268 6.089 1.00 98.81 83 VAL A C 1
ATOM 587 O O . VAL A 1 83 ? -0.377 4.132 5.100 1.00 98.81 83 VAL A O 1
ATOM 590 N N . ILE A 1 84 ? -0.627 4.202 7.331 1.00 98.75 84 ILE A N 1
ATOM 591 C CA . ILE A 1 84 ? 0.760 3.897 7.686 1.00 98.75 84 ILE A CA 1
ATOM 592 C C . ILE A 1 84 ? 0.783 2.573 8.441 1.00 98.75 84 ILE A C 1
ATOM 594 O O . ILE A 1 84 ? 0.182 2.450 9.507 1.00 98.75 84 ILE A O 1
ATOM 598 N N . ILE A 1 85 ? 1.482 1.584 7.895 1.00 98.81 85 ILE A N 1
ATOM 599 C CA . ILE A 1 85 ? 1.647 0.257 8.489 1.00 98.81 85 ILE A CA 1
ATOM 600 C C . ILE A 1 85 ? 3.136 0.075 8.751 1.00 98.81 85 ILE A C 1
ATOM 602 O O . ILE A 1 85 ? 3.945 0.098 7.827 1.00 98.81 85 ILE A O 1
ATOM 606 N N . HIS A 1 86 ? 3.515 -0.049 10.018 1.00 98.50 86 HIS A N 1
ATOM 607 C CA . HIS A 1 86 ? 4.918 -0.181 10.408 1.00 98.50 86 HIS A CA 1
ATOM 608 C C . HIS A 1 86 ? 5.458 -1.595 10.153 1.00 98.50 86 HIS A C 1
ATOM 610 O O .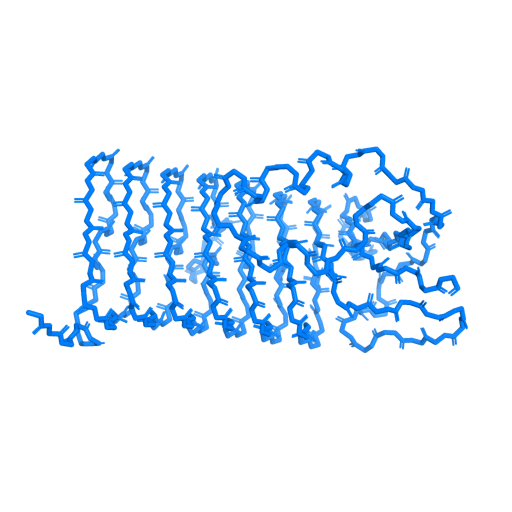 HIS A 1 86 ? 6.646 -1.740 9.864 1.00 98.50 86 HIS A O 1
ATOM 616 N N . GLY A 1 87 ? 4.600 -2.614 10.234 1.00 98.62 87 GLY A N 1
ATOM 617 C CA . GLY A 1 87 ? 4.917 -3.999 9.905 1.00 98.62 87 GLY A CA 1
ATOM 618 C C . GLY A 1 87 ? 4.728 -4.336 8.425 1.00 98.62 87 GLY A C 1
ATOM 619 O O . GLY A 1 87 ? 4.814 -3.478 7.541 1.00 98.62 87 GLY A O 1
ATOM 620 N N . SER A 1 88 ? 4.503 -5.617 8.160 1.00 98.81 88 SER A N 1
ATOM 621 C CA . SER A 1 88 ? 4.271 -6.173 6.827 1.00 98.81 88 SER A CA 1
ATOM 622 C C . SER A 1 88 ? 2.790 -6.149 6.451 1.00 98.81 88 SER A C 1
ATOM 624 O O . SER A 1 88 ? 1.919 -6.056 7.315 1.00 98.81 88 SER A O 1
ATOM 626 N N . VAL A 1 89 ? 2.508 -6.257 5.153 1.00 98.88 89 VAL A N 1
ATOM 627 C CA . VAL A 1 89 ? 1.151 -6.424 4.625 1.00 98.88 89 VAL A CA 1
ATOM 628 C C . VAL A 1 89 ? 0.998 -7.711 3.828 1.00 98.88 89 VAL A C 1
ATOM 630 O O . VAL A 1 89 ? 1.952 -8.177 3.197 1.00 98.88 89 VAL A O 1
ATOM 633 N N . GLY A 1 90 ? -0.218 -8.251 3.823 1.00 98.69 90 GLY A N 1
ATOM 634 C CA . GLY A 1 90 ? -0.601 -9.384 2.992 1.00 98.69 90 GLY A CA 1
ATOM 635 C C . GLY A 1 90 ? -0.743 -9.039 1.506 1.00 98.69 90 GLY A C 1
ATOM 636 O O . GLY A 1 90 ? -0.345 -7.970 1.024 1.00 98.69 90 GLY A O 1
ATOM 637 N N . SER A 1 91 ? -1.320 -9.976 0.767 1.00 98.62 91 SER A N 1
ATOM 638 C CA . SER A 1 91 ? -1.548 -9.884 -0.675 1.00 98.62 91 SER A CA 1
ATOM 639 C C . SER A 1 91 ? -2.587 -8.817 -1.020 1.00 98.62 91 SER A C 1
ATOM 641 O O . SER A 1 91 ? -3.423 -8.452 -0.194 1.00 98.62 91 SER A O 1
ATOM 643 N N . LEU A 1 92 ? -2.554 -8.321 -2.259 1.00 98.44 92 LEU A N 1
ATOM 644 C CA . LEU A 1 92 ? -3.548 -7.397 -2.830 1.00 98.44 92 LEU A CA 1
ATOM 645 C C . LEU A 1 92 ? -3.711 -6.068 -2.076 1.00 98.44 92 LEU A C 1
ATOM 647 O O . LEU A 1 92 ? -4.717 -5.368 -2.228 1.00 98.44 92 LEU A O 1
ATOM 651 N N . SER A 1 93 ? -2.716 -5.688 -1.280 1.00 98.62 93 SER A N 1
ATOM 652 C CA . SER A 1 93 ? -2.755 -4.428 -0.546 1.00 98.62 93 SER A CA 1
ATOM 653 C C . SER A 1 93 ? -2.721 -3.239 -1.515 1.00 98.62 93 SER A C 1
ATOM 655 O O . SER A 1 93 ? -1.969 -3.238 -2.490 1.00 98.62 93 SER A O 1
ATOM 657 N N . GLY A 1 94 ? -3.562 -2.229 -1.290 1.00 98.44 94 GLY A N 1
ATOM 658 C CA . GLY A 1 94 ? -3.743 -1.092 -2.199 1.00 98.44 94 GLY A CA 1
ATOM 659 C C . GLY A 1 94 ? -4.422 -1.439 -3.532 1.00 98.44 94 GLY A C 1
ATOM 660 O O . GLY A 1 94 ? -4.294 -0.672 -4.491 1.00 98.44 94 GLY A O 1
ATOM 661 N N . SER A 1 95 ? -5.123 -2.575 -3.632 1.00 98.38 95 SER A N 1
ATOM 662 C CA . SER A 1 95 ? -5.848 -2.947 -4.852 1.00 98.38 95 SER A CA 1
ATOM 663 C C . SER A 1 95 ? -6.881 -1.887 -5.251 1.00 98.38 95 SER A C 1
ATOM 665 O O . SER A 1 95 ? -7.636 -1.367 -4.424 1.00 98.38 95 SER A O 1
ATOM 667 N N . ARG A 1 96 ? -6.881 -1.510 -6.537 1.00 98.31 96 ARG A N 1
ATOM 668 C CA . ARG A 1 96 ? -7.736 -0.458 -7.124 1.00 98.31 96 ARG A CA 1
ATOM 669 C C . ARG A 1 96 ? -7.721 0.880 -6.379 1.00 98.31 96 ARG A C 1
ATOM 671 O O . ARG A 1 96 ? -8.648 1.684 -6.539 1.00 98.31 96 ARG A O 1
ATOM 678 N N . MET A 1 97 ? -6.692 1.158 -5.579 1.00 98.62 97 MET A N 1
ATOM 679 C CA . MET A 1 97 ? -6.540 2.449 -4.917 1.00 98.62 97 MET A CA 1
ATOM 680 C C . MET A 1 97 ? -6.518 3.559 -5.979 1.00 98.62 97 MET A C 1
ATOM 682 O O . MET A 1 97 ? -5.901 3.440 -7.040 1.00 98.62 97 MET A O 1
ATOM 686 N N . ARG A 1 98 ? -7.304 4.610 -5.742 1.00 98.00 98 ARG A N 1
ATOM 687 C CA . ARG A 1 98 ? -7.532 5.717 -6.682 1.00 98.00 98 ARG A CA 1
ATOM 688 C C . ARG A 1 98 ? -6.876 7.007 -6.211 1.00 98.00 98 ARG A C 1
ATOM 690 O O . ARG A 1 98 ? -6.549 7.855 -7.039 1.00 98.00 98 ARG A O 1
ATOM 697 N N . ARG A 1 99 ? -6.747 7.200 -4.901 1.00 97.94 99 ARG A N 1
ATOM 698 C CA . ARG A 1 99 ? -6.084 8.349 -4.269 1.00 97.94 99 ARG A CA 1
ATOM 699 C C . ARG A 1 99 ? -5.645 7.970 -2.859 1.00 97.94 99 ARG A C 1
ATOM 701 O O . ARG A 1 99 ? -6.057 6.943 -2.335 1.00 97.94 99 ARG A O 1
ATOM 708 N N . GLY A 1 100 ? -4.885 8.869 -2.245 1.00 97.56 100 GLY A N 1
ATOM 709 C CA . GLY A 1 100 ? -4.387 8.744 -0.883 1.00 97.56 100 GLY A CA 1
ATOM 710 C C . GLY A 1 100 ? -2.981 8.164 -0.853 1.00 97.56 100 GLY A C 1
ATOM 711 O O . GLY A 1 100 ? -2.285 8.142 -1.876 1.00 97.56 100 GLY A O 1
ATOM 712 N N . PHE A 1 101 ? -2.569 7.727 0.330 1.00 98.19 101 PHE A N 1
ATOM 713 C CA . PHE A 1 101 ? -1.191 7.342 0.603 1.00 98.19 101 PHE A CA 1
ATOM 714 C C . PHE A 1 101 ? -1.125 6.074 1.457 1.00 98.19 101 PHE A C 1
ATOM 716 O O . PHE A 1 101 ? -1.757 6.024 2.510 1.00 98.19 101 PHE A O 1
ATOM 723 N N . LEU A 1 102 ? -0.344 5.082 1.029 1.00 98.75 102 LEU A N 1
ATOM 724 C CA . LEU A 1 102 ? -0.069 3.856 1.783 1.00 98.75 102 LEU A CA 1
ATOM 725 C C . LEU A 1 102 ? 1.443 3.714 2.001 1.00 98.75 102 LEU A C 1
ATOM 727 O O . LEU A 1 102 ? 2.190 3.630 1.030 1.00 98.75 102 LEU A O 1
ATOM 731 N N . ALA A 1 103 ? 1.895 3.664 3.255 1.00 98.69 103 ALA A N 1
ATOM 732 C CA . ALA A 1 103 ? 3.280 3.334 3.603 1.00 98.69 103 ALA A CA 1
ATOM 733 C C . ALA A 1 103 ? 3.352 1.995 4.338 1.00 98.69 103 ALA A C 1
ATOM 735 O O . ALA A 1 103 ? 2.611 1.783 5.296 1.00 98.69 103 ALA A O 1
ATOM 736 N N . ILE A 1 104 ? 4.264 1.125 3.912 1.00 98.75 104 ILE A N 1
ATOM 737 C CA . ILE A 1 104 ? 4.474 -0.220 4.451 1.00 98.75 104 ILE A CA 1
ATOM 738 C C . ILE A 1 104 ? 5.928 -0.327 4.908 1.00 98.75 104 ILE A C 1
ATOM 740 O O . ILE A 1 104 ? 6.848 -0.241 4.092 1.00 98.75 104 ILE A O 1
ATOM 744 N N . GLY A 1 105 ? 6.143 -0.479 6.213 1.00 98.25 105 GLY A N 1
ATOM 745 C CA . GLY A 1 105 ? 7.471 -0.529 6.828 1.00 98.25 105 GLY A CA 1
ATOM 746 C C . GLY A 1 105 ? 8.173 -1.870 6.627 1.00 98.25 105 GLY A C 1
ATOM 747 O O . GLY A 1 105 ? 9.391 -1.910 6.465 1.00 98.25 105 GLY A O 1
ATOM 748 N N . GLY A 1 106 ? 7.400 -2.953 6.600 1.00 98.19 106 GLY A N 1
ATOM 749 C CA . GLY A 1 106 ? 7.857 -4.318 6.386 1.00 98.19 106 GLY A CA 1
ATOM 750 C C . GLY A 1 106 ? 7.688 -4.798 4.945 1.00 98.19 106 GLY A C 1
ATOM 751 O O . GLY A 1 106 ? 7.785 -4.034 3.982 1.00 98.19 106 GLY A O 1
ATOM 752 N N . ASN A 1 107 ? 7.471 -6.103 4.801 1.00 98.50 107 ASN A N 1
ATOM 753 C CA . ASN A 1 107 ? 7.294 -6.749 3.503 1.00 98.50 107 ASN A CA 1
ATOM 754 C C . ASN A 1 107 ? 5.879 -6.520 2.965 1.00 98.50 107 ASN A C 1
ATOM 756 O O . ASN A 1 107 ? 4.951 -6.278 3.732 1.00 98.50 107 ASN A O 1
ATOM 760 N N . ALA A 1 108 ? 5.709 -6.645 1.654 1.00 98.69 108 ALA A N 1
ATOM 761 C CA . ALA A 1 108 ? 4.398 -6.613 1.022 1.00 98.69 108 ALA A CA 1
ATOM 762 C C . ALA A 1 108 ? 4.137 -7.928 0.287 1.00 98.69 108 ALA A C 1
ATOM 764 O O . ALA A 1 108 ? 5.045 -8.476 -0.342 1.00 98.69 108 ALA A O 1
ATOM 765 N N . GLY A 1 109 ? 2.908 -8.432 0.377 1.00 98.50 109 GLY A N 1
ATOM 766 C CA . GLY A 1 109 ? 2.491 -9.659 -0.288 1.00 98.50 109 GLY A CA 1
ATOM 767 C C . GLY A 1 109 ? 2.375 -9.530 -1.808 1.00 98.50 109 GLY A C 1
ATOM 768 O O . GLY A 1 109 ? 2.732 -8.517 -2.423 1.00 98.50 109 GLY A O 1
ATOM 769 N N . GLU A 1 110 ? 1.873 -10.597 -2.423 1.00 98.50 110 GLU A N 1
ATOM 770 C CA . GLU A 1 110 ? 1.662 -10.670 -3.866 1.00 98.50 110 GLU A CA 1
ATOM 771 C C . GLU A 1 110 ? 0.681 -9.598 -4.357 1.00 98.50 110 GLU A C 1
ATOM 773 O O . GLU A 1 110 ? -0.288 -9.252 -3.680 1.00 98.50 110 GLU A O 1
ATOM 778 N N . ALA A 1 111 ? 0.936 -9.080 -5.560 1.00 98.06 111 ALA A N 1
ATOM 779 C CA . ALA A 1 111 ? 0.050 -8.174 -6.279 1.00 98.06 111 ALA A CA 1
ATOM 780 C C . ALA A 1 111 ? -0.327 -6.908 -5.485 1.00 98.06 111 ALA A C 1
ATOM 782 O O . ALA A 1 111 ? -1.434 -6.378 -5.590 1.00 98.06 111 ALA A O 1
ATOM 783 N N . THR A 1 112 ? 0.614 -6.383 -4.698 1.00 98.69 112 THR A N 1
ATOM 784 C CA . THR A 1 112 ? 0.458 -5.063 -4.075 1.00 98.69 112 THR A CA 1
ATOM 785 C C . THR A 1 112 ? 0.266 -4.000 -5.161 1.00 98.69 112 THR A C 1
ATOM 787 O O . THR A 1 112 ? 1.033 -3.937 -6.123 1.00 98.69 112 THR A O 1
ATOM 790 N N . GLY A 1 113 ? -0.770 -3.173 -5.030 1.00 98.31 113 GLY A N 1
ATOM 791 C CA . GLY A 1 113 ? -1.170 -2.206 -6.053 1.00 98.31 113 GLY A CA 1
ATOM 792 C C . GLY A 1 113 ? -1.833 -2.833 -7.286 1.00 98.31 113 GLY A C 1
ATOM 793 O O . GLY A 1 113 ? -1.778 -2.237 -8.362 1.00 98.31 113 GLY A O 1
ATOM 794 N N . PHE A 1 114 ? -2.441 -4.019 -7.161 1.00 98.19 114 PHE A N 1
ATOM 795 C CA . PHE A 1 114 ? -3.211 -4.639 -8.243 1.00 98.19 114 PHE A CA 1
ATOM 796 C C . PHE A 1 114 ? -4.283 -3.684 -8.784 1.00 98.19 114 PHE A C 1
ATOM 798 O O . PHE A 1 114 ? -5.088 -3.141 -8.026 1.00 98.19 114 PHE A O 1
ATOM 805 N N . GLU A 1 115 ? -4.281 -3.458 -10.096 1.00 97.75 115 GLU A N 1
ATOM 806 C CA . GLU A 1 115 ? -5.174 -2.516 -10.780 1.00 97.75 115 GLU A CA 1
ATOM 807 C C . GLU A 1 115 ? -5.163 -1.091 -10.184 1.00 97.75 115 GLU A C 1
ATOM 809 O O . GLU A 1 115 ? -6.182 -0.394 -10.211 1.00 97.75 115 GLU A O 1
ATOM 814 N N . LEU A 1 116 ? -4.022 -0.626 -9.647 1.00 98.50 116 LEU A N 1
ATOM 815 C CA . LEU A 1 116 ? -3.887 0.720 -9.073 1.00 98.50 116 LEU A CA 1
ATOM 816 C C . LEU A 1 116 ? -4.360 1.797 -10.064 1.00 98.50 116 LEU A C 1
ATOM 818 O O . LEU A 1 116 ? -3.863 1.916 -11.184 1.00 98.50 116 LEU A O 1
ATOM 822 N N . LEU A 1 117 ? -5.323 2.618 -9.653 1.00 98.25 117 LEU A N 1
ATOM 823 C CA . LEU A 1 117 ? -5.948 3.627 -10.510 1.00 98.25 117 LEU A CA 1
ATOM 824 C C . LEU A 1 117 ? -5.261 4.993 -10.401 1.00 98.25 117 LEU A C 1
ATOM 826 O O . LEU A 1 117 ? -5.281 5.758 -11.375 1.00 98.25 117 LEU A O 1
ATOM 830 N N . ALA A 1 118 ? -4.735 5.308 -9.213 1.00 98.19 118 ALA A N 1
ATOM 831 C CA . ALA A 1 118 ? -3.826 6.408 -8.879 1.00 98.19 118 ALA A CA 1
ATOM 832 C C . ALA A 1 118 ? -3.512 6.391 -7.363 1.00 98.19 118 ALA A C 1
ATOM 834 O O . ALA A 1 118 ? -4.104 5.633 -6.602 1.00 98.19 118 ALA A O 1
ATOM 835 N N . GLY A 1 119 ? -2.608 7.262 -6.910 1.00 97.94 119 GLY A N 1
ATOM 836 C CA . GLY A 1 119 ? -2.168 7.342 -5.513 1.00 97.94 119 GLY A CA 1
ATOM 837 C C . GLY A 1 119 ? -0.700 6.957 -5.356 1.00 97.94 119 GLY A C 1
ATOM 838 O O . GLY A 1 119 ? 0.002 6.764 -6.352 1.00 97.94 119 GLY A O 1
ATOM 839 N N . THR A 1 120 ? -0.245 6.875 -4.109 1.00 98.56 120 THR A N 1
ATOM 840 C CA . THR A 1 120 ? 1.152 6.566 -3.787 1.00 98.56 120 THR A CA 1
ATOM 841 C C . THR A 1 120 ? 1.230 5.414 -2.796 1.00 98.56 120 THR A C 1
ATOM 843 O O . THR A 1 120 ? 0.603 5.468 -1.736 1.00 98.56 120 THR A O 1
ATOM 846 N N . ILE A 1 121 ? 2.015 4.392 -3.139 1.00 98.81 121 ILE A N 1
ATOM 847 C CA . ILE A 1 121 ? 2.336 3.259 -2.267 1.00 98.81 121 ILE A CA 1
ATOM 848 C C . ILE A 1 121 ? 3.848 3.253 -2.038 1.00 98.81 121 ILE A C 1
ATOM 850 O O . ILE A 1 121 ? 4.616 3.306 -2.995 1.00 98.81 121 ILE A O 1
ATOM 854 N N . VAL A 1 122 ? 4.290 3.179 -0.787 1.00 98.69 122 VAL A N 1
ATOM 855 C CA . VAL A 1 122 ? 5.705 3.063 -0.413 1.00 98.69 122 VAL A CA 1
ATOM 856 C C . VAL A 1 122 ? 5.912 1.745 0.319 1.00 98.69 122 VAL A C 1
ATOM 858 O O . VAL A 1 122 ? 5.216 1.472 1.292 1.00 98.69 122 VAL A O 1
ATOM 861 N N . ILE A 1 123 ? 6.881 0.948 -0.128 1.00 98.62 123 ILE A N 1
ATOM 862 C CA . ILE A 1 123 ? 7.255 -0.333 0.480 1.00 98.62 123 ILE A CA 1
ATOM 863 C C . ILE A 1 123 ? 8.722 -0.247 0.893 1.00 98.62 123 ILE A C 1
ATOM 865 O O . ILE A 1 123 ? 9.605 -0.124 0.039 1.00 98.62 123 ILE A O 1
ATOM 869 N N . ALA A 1 124 ? 8.973 -0.302 2.200 1.00 97.69 124 ALA A N 1
ATOM 870 C CA . ALA A 1 124 ? 10.318 -0.239 2.757 1.00 97.69 124 ALA A CA 1
ATOM 871 C C . ALA A 1 124 ? 10.978 -1.618 2.900 1.00 97.69 124 ALA A C 1
ATOM 873 O O . ALA A 1 124 ? 12.199 -1.716 2.794 1.00 97.69 124 ALA A O 1
ATOM 874 N N . GLY A 1 125 ? 10.212 -2.698 3.070 1.00 96.75 125 GLY A N 1
ATOM 875 C CA . GLY A 1 125 ? 10.722 -4.072 3.039 1.00 96.75 125 GLY A CA 1
ATOM 876 C C . GLY A 1 125 ? 10.667 -4.709 1.650 1.00 96.75 125 GLY A C 1
ATOM 877 O O . GLY A 1 125 ? 10.722 -4.032 0.622 1.00 96.75 125 GLY A O 1
ATOM 878 N N . LYS A 1 126 ? 10.572 -6.041 1.606 1.00 97.19 126 LYS A N 1
ATOM 879 C CA . LYS A 1 126 ? 10.574 -6.810 0.357 1.00 97.19 126 LYS A CA 1
ATOM 880 C C . LYS A 1 126 ? 9.176 -6.831 -0.286 1.00 97.19 126 LYS A C 1
ATOM 882 O O . LYS A 1 126 ? 8.248 -7.334 0.348 1.00 97.19 126 LYS A O 1
ATOM 887 N N . PRO A 1 127 ? 9.016 -6.368 -1.538 1.00 97.88 127 PRO A N 1
ATOM 888 C CA . PRO A 1 127 ? 7.768 -6.517 -2.283 1.00 97.88 127 PRO A CA 1
ATOM 889 C C . PRO A 1 127 ? 7.580 -7.945 -2.820 1.00 97.88 127 PRO A C 1
ATOM 891 O O . PRO A 1 127 ? 8.543 -8.607 -3.226 1.00 97.88 127 PRO A O 1
ATOM 894 N N . GLY A 1 128 ? 6.330 -8.401 -2.851 1.00 97.94 128 GLY A N 1
ATOM 895 C CA . GLY A 1 128 ? 5.916 -9.666 -3.448 1.00 97.94 128 GLY A CA 1
ATOM 896 C C . GLY A 1 128 ? 5.858 -9.627 -4.982 1.00 97.94 128 GLY A C 1
ATOM 897 O O . GLY A 1 128 ? 6.016 -8.564 -5.594 1.00 97.94 128 GLY A O 1
ATOM 898 N N 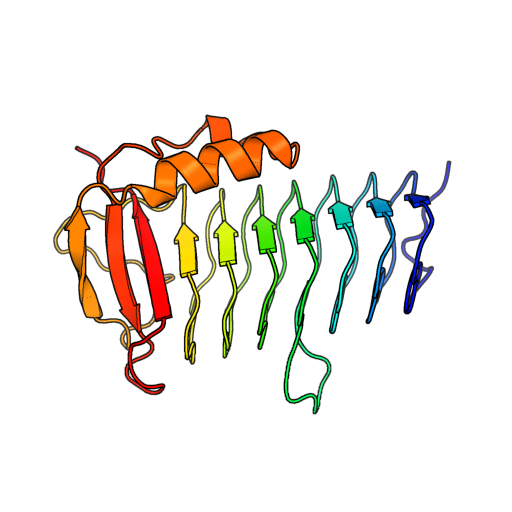. PRO A 1 129 ? 5.646 -10.785 -5.633 1.00 97.62 129 PRO A N 1
ATOM 899 C CA . PRO A 1 129 ? 5.487 -10.863 -7.084 1.00 97.62 129 PRO A CA 1
ATOM 900 C C . PRO A 1 129 ? 4.305 -10.014 -7.568 1.00 97.62 129 PRO A C 1
ATOM 902 O O . PRO A 1 129 ? 3.403 -9.686 -6.799 1.00 97.62 129 PRO A O 1
ATOM 905 N N . HIS A 1 130 ? 4.308 -9.668 -8.855 1.00 97.44 130 HIS A N 1
ATOM 906 C CA . HIS A 1 130 ? 3.199 -8.976 -9.522 1.00 97.44 130 HIS A CA 1
ATOM 907 C C . HIS A 1 130 ? 2.860 -7.576 -8.968 1.00 97.44 130 HIS A C 1
ATOM 909 O O . HIS A 1 130 ? 1.734 -7.100 -9.113 1.00 97.44 130 HIS A O 1
ATOM 915 N N . THR A 1 131 ? 3.820 -6.892 -8.343 1.00 98.38 131 THR A N 1
ATOM 916 C CA . THR A 1 131 ? 3.623 -5.538 -7.809 1.00 98.38 131 THR A CA 1
ATOM 917 C C . THR A 1 131 ? 3.233 -4.572 -8.932 1.00 98.38 131 THR A C 1
ATOM 919 O O . THR A 1 131 ? 3.941 -4.456 -9.929 1.00 98.38 131 THR A O 1
ATOM 922 N N . GLY A 1 132 ? 2.109 -3.872 -8.772 1.00 98.12 132 GLY A N 1
ATOM 923 C CA . GLY A 1 132 ? 1.587 -2.928 -9.765 1.00 98.12 132 GLY A CA 1
ATOM 924 C C . GLY A 1 132 ? 0.950 -3.569 -11.004 1.00 98.12 132 GLY A C 1
ATOM 925 O O . GLY A 1 132 ? 0.688 -2.857 -11.973 1.00 98.12 132 GLY A O 1
ATOM 926 N N . LEU A 1 133 ? 0.690 -4.883 -11.004 1.00 97.94 133 LEU A N 1
ATOM 927 C CA . LEU A 1 133 ? 0.013 -5.562 -12.115 1.00 97.94 133 LEU A CA 1
ATOM 928 C C . LEU A 1 133 ? -1.327 -4.877 -12.437 1.00 97.94 133 LEU A C 1
ATOM 930 O O . LEU A 1 133 ? -2.169 -4.696 -11.556 1.00 97.94 133 LEU A O 1
ATOM 934 N N . GLY A 1 134 ? -1.523 -4.485 -13.696 1.00 97.56 134 GLY A N 1
ATOM 935 C CA . GLY A 1 134 ? -2.722 -3.782 -14.156 1.00 97.56 134 GLY A CA 1
ATOM 936 C C . GLY A 1 134 ? -2.817 -2.306 -13.742 1.00 97.56 134 GLY A C 1
ATOM 937 O O . GLY A 1 134 ? -3.880 -1.702 -13.919 1.00 97.56 134 GLY A O 1
ATOM 938 N N . MET A 1 135 ? -1.759 -1.697 -13.184 1.00 97.94 135 MET A N 1
ATOM 939 C CA . MET A 1 135 ? -1.810 -0.292 -12.763 1.00 97.94 135 MET A CA 1
ATOM 940 C C . MET A 1 135 ? -2.044 0.657 -13.946 1.00 97.94 135 MET A C 1
ATOM 942 O O . MET A 1 135 ? -1.393 0.569 -14.986 1.00 97.94 135 MET A O 1
ATOM 946 N N . ARG A 1 136 ? -2.952 1.621 -13.769 1.00 97.81 136 ARG A N 1
ATOM 947 C CA . ARG A 1 136 ? -3.268 2.663 -14.758 1.00 97.81 136 ARG A CA 1
ATOM 948 C C . ARG A 1 136 ? -2.437 3.924 -14.559 1.00 97.81 136 ARG A C 1
ATOM 950 O O . ARG A 1 136 ? -2.015 4.527 -15.540 1.00 97.81 136 ARG A O 1
ATOM 957 N N . ARG A 1 137 ? -2.297 4.375 -13.309 1.00 97.69 137 ARG A N 1
ATOM 958 C CA . ARG A 1 137 ? -1.545 5.568 -12.867 1.00 97.69 137 ARG A CA 1
ATOM 959 C C . ARG A 1 137 ? -1.090 5.374 -11.421 1.00 97.69 137 ARG A C 1
ATOM 961 O O . ARG A 1 137 ? -1.500 4.420 -10.768 1.00 97.69 137 ARG A O 1
ATOM 968 N N . GLY A 1 138 ? -0.356 6.352 -10.901 1.00 97.50 138 GLY A N 1
ATOM 969 C CA . GLY A 1 138 ? 0.135 6.366 -9.526 1.00 97.50 138 GLY A CA 1
ATOM 970 C C . GLY A 1 138 ? 1.574 5.886 -9.448 1.00 97.50 138 GLY A C 1
ATOM 971 O O . GLY A 1 138 ? 2.136 5.439 -10.449 1.00 97.50 138 GLY A O 1
ATOM 972 N N . SER A 1 139 ? 2.142 5.998 -8.255 1.00 98.31 139 SER A N 1
ATOM 973 C CA . SER A 1 139 ? 3.557 5.734 -8.011 1.00 98.31 139 SER A CA 1
ATOM 974 C C . SER A 1 139 ? 3.696 4.673 -6.928 1.00 98.31 139 SER A C 1
ATOM 976 O O . SER A 1 139 ? 3.154 4.828 -5.830 1.00 98.31 139 SER A O 1
ATOM 978 N N . ILE A 1 140 ? 4.438 3.609 -7.219 1.00 98.69 140 ILE A N 1
ATOM 979 C CA . ILE A 1 140 ? 4.855 2.616 -6.226 1.00 98.69 140 ILE A CA 1
ATOM 980 C C . ILE A 1 140 ? 6.356 2.785 -5.997 1.00 98.69 140 ILE A C 1
ATOM 982 O O . ILE A 1 140 ? 7.147 2.683 -6.930 1.00 98.69 140 ILE A O 1
ATOM 986 N N . VAL A 1 141 ? 6.770 3.050 -4.762 1.00 98.50 141 VAL A N 1
ATOM 987 C CA . VAL A 1 141 ? 8.175 3.277 -4.406 1.00 98.50 141 VAL A CA 1
ATOM 988 C C . VAL A 1 141 ? 8.697 2.105 -3.589 1.00 98.50 141 VAL A C 1
ATOM 990 O O . VAL A 1 141 ? 8.206 1.832 -2.496 1.00 98.50 141 VAL A O 1
ATOM 993 N N . LEU A 1 142 ? 9.710 1.425 -4.119 1.00 97.75 142 LEU A N 1
ATOM 994 C CA . LEU A 1 142 ? 10.347 0.259 -3.517 1.00 97.75 142 LEU A CA 1
ATOM 995 C C . LEU A 1 142 ? 11.682 0.681 -2.901 1.00 97.75 142 LEU A C 1
ATOM 997 O O . LEU A 1 142 ? 12.724 0.657 -3.560 1.00 97.75 142 LEU A O 1
ATOM 1001 N N . SER A 1 143 ? 11.652 1.106 -1.640 1.00 94.50 143 SER A N 1
ATOM 1002 C CA . SER A 1 143 ? 12.763 1.847 -1.035 1.00 94.50 143 SER A CA 1
ATOM 1003 C C . SER A 1 143 ? 13.944 0.971 -0.600 1.00 94.50 143 SER A C 1
ATOM 1005 O O . SER A 1 143 ? 15.035 1.485 -0.387 1.00 94.50 143 SER A O 1
ATOM 1007 N N . SER A 1 144 ? 13.774 -0.352 -0.537 1.00 92.31 144 SER A N 1
ATOM 1008 C CA . SER A 1 144 ? 14.865 -1.317 -0.307 1.00 92.31 144 SER A CA 1
ATOM 1009 C C . SER A 1 144 ? 15.198 -2.183 -1.525 1.00 92.31 144 SER A C 1
ATOM 1011 O O . SER A 1 144 ? 16.137 -2.983 -1.486 1.00 92.31 144 SER A O 1
ATOM 1013 N N . THR A 1 145 ? 14.461 -2.036 -2.632 1.00 92.50 145 THR A N 1
ATOM 1014 C CA . THR A 1 145 ? 14.718 -2.810 -3.852 1.00 92.50 145 THR A CA 1
ATOM 1015 C C . THR A 1 145 ? 15.783 -2.119 -4.690 1.00 92.50 145 THR A C 1
ATOM 1017 O O . THR A 1 145 ? 15.582 -1.011 -5.183 1.00 92.50 145 THR A O 1
ATOM 1020 N N . ILE A 1 146 ? 16.916 -2.802 -4.860 1.00 91.00 146 ILE A N 1
ATOM 1021 C CA . ILE A 1 146 ? 18.069 -2.292 -5.599 1.00 91.00 146 ILE A CA 1
ATOM 1022 C C . ILE A 1 146 ? 18.052 -2.823 -7.032 1.00 91.00 146 ILE A C 1
ATOM 1024 O O . ILE A 1 146 ? 18.228 -4.021 -7.269 1.00 91.00 146 ILE A O 1
ATOM 1028 N N . THR A 1 147 ? 17.948 -1.910 -7.988 1.00 89.19 147 THR A N 1
ATOM 1029 C CA . THR A 1 147 ? 18.150 -2.169 -9.409 1.00 89.19 147 THR A CA 1
ATOM 1030 C C . THR A 1 147 ? 19.632 -2.286 -9.724 1.00 89.19 147 THR A C 1
ATOM 1032 O O . THR A 1 147 ? 20.448 -1.441 -9.348 1.00 89.19 147 THR A O 1
ATOM 1035 N N . ARG A 1 148 ? 19.979 -3.343 -10.462 1.00 85.62 148 ARG A N 1
ATOM 1036 C CA . ARG A 1 148 ? 21.284 -3.512 -11.106 1.00 85.62 148 ARG A CA 1
ATOM 1037 C C . ARG A 1 148 ? 21.055 -3.705 -12.595 1.00 85.62 148 ARG A C 1
ATOM 1039 O O . ARG A 1 148 ? 20.215 -4.517 -12.978 1.00 85.62 148 ARG A O 1
ATOM 1046 N N . ARG A 1 149 ? 21.816 -2.985 -13.418 1.00 76.62 149 ARG A N 1
ATOM 1047 C CA . ARG A 1 149 ? 21.685 -3.019 -14.879 1.00 76.62 149 ARG A CA 1
ATOM 1048 C C . ARG A 1 149 ? 21.721 -4.464 -15.395 1.00 76.62 149 ARG A C 1
ATOM 1050 O O . ARG A 1 149 ? 22.619 -5.223 -15.033 1.00 76.62 149 ARG A O 1
ATOM 1057 N N . GLY A 1 150 ? 20.731 -4.841 -16.205 1.00 73.06 150 GLY A N 1
ATOM 1058 C CA . GLY A 1 150 ? 20.617 -6.179 -16.797 1.00 73.06 150 GLY A CA 1
ATOM 1059 C C . GLY A 1 150 ? 20.077 -7.281 -15.874 1.00 73.06 150 GLY A C 1
ATOM 1060 O O . GLY A 1 150 ? 19.998 -8.431 -16.304 1.00 73.06 150 GLY A O 1
ATOM 1061 N N . ARG A 1 151 ? 19.691 -6.983 -14.622 1.00 82.94 151 ARG A N 1
ATOM 1062 C CA . ARG A 1 151 ? 19.004 -7.950 -13.748 1.00 82.94 151 ARG A CA 1
ATOM 1063 C C . ARG A 1 151 ? 17.505 -7.692 -13.708 1.00 82.94 151 ARG A C 1
ATOM 1065 O O . ARG A 1 151 ? 17.067 -6.603 -13.360 1.00 82.94 151 ARG A O 1
ATOM 1072 N N . LYS A 1 152 ? 16.729 -8.750 -13.956 1.00 83.19 152 LYS A N 1
ATOM 1073 C CA . LYS A 1 152 ? 15.284 -8.750 -13.714 1.00 83.19 152 LYS A CA 1
ATOM 1074 C C . LYS A 1 152 ? 14.993 -8.560 -12.227 1.00 83.19 152 LYS A C 1
ATOM 1076 O O . LYS A 1 152 ? 15.670 -9.148 -11.381 1.00 83.19 152 LYS A O 1
ATOM 1081 N N . ILE A 1 153 ? 13.950 -7.793 -11.932 1.00 91.69 153 ILE A N 1
ATOM 1082 C CA . ILE A 1 153 ? 13.423 -7.601 -10.582 1.00 91.69 153 ILE A CA 1
ATOM 1083 C C . ILE A 1 153 ? 12.151 -8.446 -10.471 1.00 91.69 153 ILE A C 1
ATOM 1085 O O . ILE A 1 153 ? 11.145 -8.072 -11.065 1.00 91.69 153 ILE A O 1
ATOM 1089 N N . PRO A 1 154 ? 12.165 -9.580 -9.744 1.00 90.88 154 PRO A N 1
ATOM 1090 C CA . PRO A 1 154 ? 11.064 -10.548 -9.787 1.00 90.88 154 PRO A CA 1
ATOM 1091 C C . PRO A 1 154 ? 9.699 -10.005 -9.349 1.00 90.88 154 PRO A C 1
ATOM 1093 O O . PRO A 1 154 ? 8.677 -10.560 -9.737 1.00 90.88 154 PRO A O 1
ATOM 1096 N N . CYS A 1 155 ? 9.666 -8.945 -8.533 1.00 95.38 155 CYS A N 1
ATOM 1097 C CA . CYS A 1 155 ? 8.411 -8.329 -8.109 1.00 95.38 155 CYS A CA 1
ATOM 1098 C C . CYS A 1 155 ? 7.727 -7.513 -9.212 1.00 95.38 155 CYS A C 1
ATOM 1100 O O . CYS A 1 155 ? 6.511 -7.351 -9.158 1.00 95.38 155 CYS A O 1
ATOM 1102 N N . ILE A 1 156 ? 8.483 -7.016 -10.197 1.00 96.50 156 ILE A N 1
ATOM 1103 C CA . ILE A 1 156 ? 7.972 -6.166 -11.271 1.00 96.50 156 ILE A CA 1
ATOM 1104 C C . ILE A 1 156 ? 7.487 -7.062 -12.425 1.00 96.50 156 ILE A C 1
ATOM 1106 O O . ILE A 1 156 ? 8.274 -7.866 -12.936 1.00 96.50 156 ILE A O 1
ATOM 1110 N N . PRO A 1 157 ? 6.214 -6.951 -12.853 1.00 95.88 157 PRO A N 1
ATOM 1111 C CA . PRO A 1 157 ? 5.693 -7.707 -13.987 1.00 95.88 157 PRO A CA 1
ATOM 1112 C C . PRO A 1 157 ? 6.487 -7.467 -15.283 1.00 95.88 157 PRO A C 1
ATOM 1114 O O . PRO A 1 157 ? 6.978 -6.360 -15.512 1.00 95.88 157 PRO A O 1
ATOM 1117 N N . PRO A 1 158 ? 6.546 -8.453 -16.200 1.00 95.00 158 PRO A N 1
ATOM 1118 C CA . PRO A 1 158 ? 7.215 -8.299 -17.497 1.00 95.00 158 PRO A CA 1
ATOM 1119 C C . PRO A 1 158 ? 6.553 -7.254 -18.410 1.00 95.00 158 PRO A C 1
ATOM 1121 O O . PRO A 1 158 ? 7.116 -6.891 -19.436 1.00 95.00 158 PRO A O 1
ATOM 1124 N N . THR A 1 159 ? 5.361 -6.782 -18.049 1.00 96.00 159 THR A N 1
ATOM 1125 C CA . THR A 1 159 ? 4.615 -5.734 -18.746 1.00 96.00 159 THR A CA 1
ATOM 1126 C C . THR A 1 159 ? 5.061 -4.319 -18.366 1.00 96.00 159 THR A C 1
ATOM 1128 O O . THR A 1 159 ? 4.481 -3.353 -18.863 1.00 96.00 159 THR A O 1
ATOM 1131 N N . PHE A 1 160 ? 6.083 -4.168 -17.520 1.00 96.50 160 PHE A N 1
ATOM 1132 C CA . PHE A 1 160 ? 6.741 -2.889 -17.259 1.00 96.50 160 PHE A CA 1
ATOM 1133 C C . PHE A 1 160 ? 7.974 -2.719 -18.138 1.00 96.50 160 PHE A C 1
ATOM 1135 O O . PHE A 1 160 ? 8.749 -3.650 -18.351 1.00 96.50 160 PHE A O 1
ATOM 1142 N N . THR A 1 161 ? 8.186 -1.494 -18.600 1.00 94.69 161 THR A N 1
ATOM 1143 C CA . THR A 1 161 ? 9.353 -1.111 -19.394 1.00 94.69 161 THR A CA 1
ATOM 1144 C C . THR A 1 161 ? 10.326 -0.296 -18.551 1.00 94.69 161 THR A C 1
ATOM 1146 O O . THR A 1 161 ? 9.907 0.595 -17.807 1.00 94.69 161 THR A O 1
ATOM 1149 N N . GLU A 1 162 ? 11.625 -0.558 -18.696 1.00 93.88 162 GLU A N 1
ATOM 1150 C CA . GLU A 1 162 ? 12.676 0.272 -18.097 1.00 93.88 162 GLU A CA 1
ATOM 1151 C C . GLU A 1 162 ? 12.585 1.711 -18.624 1.00 93.88 162 GLU A C 1
ATOM 1153 O O . GLU A 1 162 ? 12.591 1.951 -19.830 1.00 93.88 162 GLU A O 1
ATOM 1158 N N . GLY A 1 163 ? 12.468 2.667 -17.705 1.00 93.44 163 GLY A N 1
ATOM 1159 C CA . GLY A 1 163 ? 12.524 4.100 -17.970 1.00 93.44 163 GLY A CA 1
ATOM 1160 C C . GLY A 1 163 ? 13.890 4.697 -17.629 1.00 93.44 163 GLY A C 1
ATOM 1161 O O . GLY A 1 163 ? 14.924 4.026 -17.654 1.00 93.44 163 GLY A O 1
ATOM 1162 N N . ALA A 1 164 ? 13.900 5.986 -17.291 1.00 93.88 164 ALA A N 1
ATOM 1163 C CA . ALA A 1 164 ? 15.126 6.708 -16.971 1.00 93.88 164 ALA A CA 1
ATOM 1164 C C . ALA A 1 164 ? 15.715 6.317 -15.602 1.00 93.88 164 ALA A C 1
ATOM 1166 O O . ALA A 1 164 ? 14.992 6.045 -14.640 1.00 93.88 164 ALA A O 1
ATOM 1167 N N . ILE A 1 165 ? 17.046 6.397 -15.501 1.00 95.69 165 ILE A N 1
ATOM 1168 C CA . ILE A 1 165 ? 17.768 6.469 -14.226 1.00 95.69 165 ILE A CA 1
ATOM 1169 C C . ILE A 1 165 ? 18.089 7.933 -13.961 1.00 95.69 165 ILE A C 1
ATOM 1171 O O . ILE A 1 165 ? 18.813 8.560 -14.735 1.00 95.69 165 ILE A O 1
ATOM 1175 N N . TRP A 1 166 ? 17.560 8.490 -12.878 1.00 96.19 166 TRP A N 1
ATOM 1176 C CA . TRP A 1 166 ? 17.725 9.911 -12.572 1.00 96.19 166 TRP A CA 1
ATOM 1177 C C . TRP A 1 166 ? 17.542 10.197 -11.079 1.00 96.19 166 TRP A C 1
ATOM 1179 O O . TRP A 1 166 ? 17.395 9.273 -10.282 1.00 96.19 166 TRP A O 1
ATOM 1189 N N . ARG A 1 167 ? 17.611 11.474 -10.681 1.00 96.62 167 ARG A N 1
ATOM 1190 C CA . ARG A 1 167 ? 17.353 11.940 -9.307 1.00 96.62 167 ARG A CA 1
ATOM 1191 C C . ARG A 1 167 ? 16.037 12.725 -9.280 1.00 96.62 167 ARG A C 1
ATOM 1193 O O . ARG A 1 167 ? 16.069 13.936 -9.507 1.00 96.62 167 ARG A O 1
ATOM 1200 N N . PRO A 1 168 ? 14.882 12.074 -9.062 1.00 95.75 168 PRO A N 1
ATOM 1201 C CA . PRO A 1 168 ? 13.598 12.756 -9.092 1.00 95.75 168 PRO A CA 1
ATOM 1202 C C . PRO A 1 168 ? 13.467 13.733 -7.917 1.00 95.75 168 PRO A C 1
ATOM 1204 O O . PRO A 1 168 ? 13.534 13.293 -6.767 1.00 95.75 168 PRO A O 1
ATOM 1207 N N . PRO A 1 169 ? 13.219 15.038 -8.151 1.00 94.62 169 PRO A N 1
ATOM 1208 C CA . PRO A 1 169 ? 13.116 16.019 -7.068 1.00 94.62 169 PRO A CA 1
ATOM 1209 C C . PRO A 1 169 ? 12.025 15.689 -6.041 1.00 94.62 169 PRO A C 1
ATOM 1211 O O . PRO A 1 169 ? 12.164 15.999 -4.858 1.00 94.62 169 PRO A O 1
ATOM 1214 N N . PHE A 1 170 ? 10.952 15.016 -6.472 1.00 94.88 170 PHE A N 1
ATOM 1215 C CA . PHE A 1 170 ? 9.846 14.641 -5.592 1.00 94.88 170 PHE A CA 1
ATOM 1216 C C . PHE A 1 170 ? 10.232 13.591 -4.540 1.00 94.88 170 PHE A C 1
ATOM 1218 O O . PHE A 1 170 ? 9.548 13.495 -3.527 1.00 94.88 170 PHE A O 1
ATOM 1225 N N . MET A 1 171 ? 11.327 12.842 -4.718 1.00 96.88 171 MET A N 1
ATOM 1226 C CA . MET A 1 171 ? 11.753 11.834 -3.738 1.00 96.88 171 MET A CA 1
ATOM 1227 C C . MET A 1 171 ? 12.164 12.459 -2.404 1.00 96.88 171 MET A C 1
ATOM 1229 O O . MET A 1 171 ? 11.797 11.948 -1.351 1.00 96.88 171 MET A O 1
ATOM 1233 N N . GLY A 1 172 ? 12.845 13.610 -2.429 1.00 95.25 172 GLY A N 1
ATOM 1234 C CA . GLY A 1 172 ? 13.167 14.348 -1.202 1.00 95.25 172 GLY A CA 1
ATOM 1235 C C . GLY A 1 172 ? 11.933 14.968 -0.531 1.00 95.25 172 GLY A C 1
ATOM 1236 O O . GLY A 1 172 ? 11.903 15.140 0.685 1.00 95.25 172 GLY 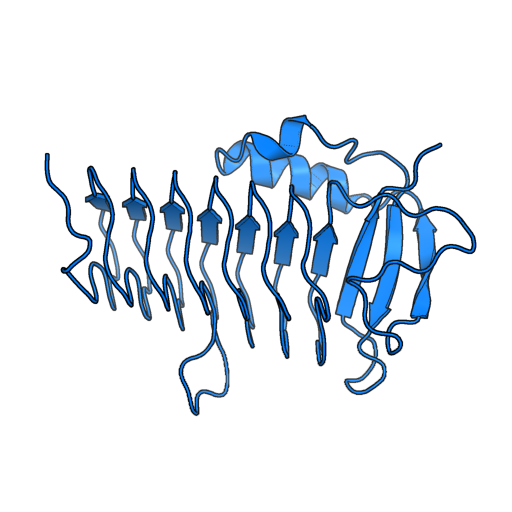A O 1
ATOM 1237 N N . LEU A 1 173 ? 10.886 15.288 -1.302 1.00 95.75 173 LEU A N 1
ATOM 1238 C CA . LEU A 1 173 ? 9.598 15.716 -0.740 1.00 95.75 173 LEU A CA 1
ATOM 1239 C C . LEU A 1 173 ? 8.862 14.536 -0.097 1.00 95.75 173 LEU A C 1
ATOM 1241 O O . LEU A 1 173 ? 8.317 14.678 0.997 1.00 95.75 173 LEU A O 1
ATOM 1245 N N . LEU A 1 174 ? 8.897 13.372 -0.748 1.00 96.69 174 LEU A N 1
ATOM 1246 C CA . LEU A 1 174 ? 8.311 12.132 -0.253 1.00 96.69 174 LEU A CA 1
ATOM 1247 C C . LEU A 1 174 ? 8.958 11.686 1.064 1.00 96.69 174 LEU A C 1
ATOM 1249 O O . LEU A 1 174 ? 8.239 11.336 1.994 1.00 96.69 174 LEU A O 1
ATOM 1253 N N . GLU A 1 175 ? 10.284 11.777 1.182 1.00 96.44 175 GLU A N 1
ATOM 1254 C CA . GLU A 1 175 ? 11.012 11.539 2.435 1.00 96.44 175 GLU A CA 1
ATOM 1255 C C . GLU A 1 175 ? 10.486 12.416 3.576 1.00 96.44 175 GLU A C 1
ATOM 1257 O O . GLU A 1 175 ? 10.057 11.907 4.612 1.00 96.44 175 GLU A O 1
ATOM 1262 N N . LYS A 1 176 ? 10.467 13.741 3.375 1.00 95.50 176 LYS A N 1
ATOM 1263 C CA . LYS A 1 176 ? 9.976 14.696 4.382 1.00 95.50 176 LYS A CA 1
ATOM 1264 C C . LYS A 1 176 ? 8.536 14.393 4.776 1.00 95.50 176 LYS A C 1
ATOM 1266 O O . LYS A 1 176 ? 8.188 14.448 5.953 1.00 95.50 176 LYS A O 1
ATOM 1271 N N . GLN A 1 177 ? 7.705 14.050 3.797 1.00 95.69 177 GLN A N 1
ATOM 1272 C CA . GLN A 1 177 ? 6.318 13.683 4.022 1.00 95.69 177 GLN A CA 1
ATOM 1273 C C . GLN A 1 177 ? 6.202 12.398 4.862 1.00 95.69 177 GLN A C 1
ATOM 1275 O O . GLN A 1 177 ? 5.455 12.390 5.834 1.00 95.69 177 GLN A O 1
ATOM 1280 N N . LEU A 1 178 ? 6.977 11.351 4.56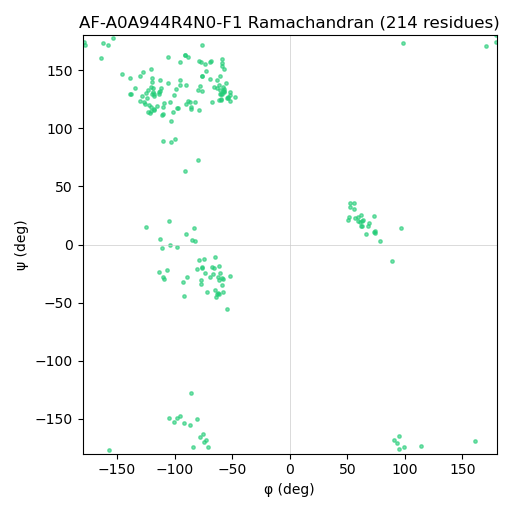4 1.00 96.31 178 LEU A N 1
ATOM 1281 C CA . LEU A 1 178 ? 7.006 10.110 5.348 1.00 96.31 178 LEU A CA 1
ATOM 1282 C C . LEU A 1 178 ? 7.483 10.337 6.791 1.00 96.31 178 LEU A C 1
ATOM 1284 O O . LEU A 1 178 ? 6.890 9.798 7.726 1.00 96.31 178 LEU A O 1
ATOM 1288 N N . LEU A 1 179 ? 8.506 11.169 6.993 1.00 95.00 179 LEU A N 1
ATOM 1289 C CA . LEU A 1 179 ? 8.983 11.531 8.331 1.00 95.00 179 LEU A CA 1
ATOM 1290 C C . LEU A 1 179 ? 7.911 12.289 9.126 1.00 95.00 179 LEU A C 1
ATOM 1292 O O . LEU A 1 179 ? 7.661 11.959 10.285 1.00 95.00 179 LEU A O 1
ATOM 1296 N N . ASN A 1 180 ? 7.205 13.228 8.487 1.00 95.44 180 ASN A N 1
ATOM 1297 C CA . ASN A 1 180 ? 6.059 13.917 9.091 1.00 95.44 180 ASN A CA 1
ATOM 1298 C C . ASN A 1 180 ? 4.913 12.953 9.430 1.00 95.44 180 ASN A C 1
ATOM 1300 O O . ASN A 1 180 ? 4.155 13.189 10.367 1.00 95.44 180 ASN A O 1
ATOM 1304 N N . PHE A 1 181 ? 4.795 11.846 8.695 1.00 93.69 181 PHE A N 1
ATOM 1305 C CA . PHE A 1 181 ? 3.819 10.787 8.953 1.00 93.69 181 PHE A CA 1
ATOM 1306 C C . PHE A 1 181 ? 4.305 9.794 10.014 1.00 93.69 181 PHE A C 1
ATOM 1308 O O . PHE A 1 181 ? 3.741 8.714 10.135 1.00 93.69 181 PHE A O 1
ATOM 1315 N N . SER A 1 182 ? 5.353 10.125 10.779 1.00 94.56 182 SER A N 1
ATOM 1316 C CA . SER A 1 182 ? 5.940 9.240 11.792 1.00 94.56 182 SER A CA 1
ATOM 1317 C C . SER A 1 182 ? 6.301 7.853 11.243 1.00 94.56 182 SER A C 1
ATOM 1319 O O . SER A 1 182 ? 6.154 6.858 11.947 1.00 94.56 182 SER A O 1
ATOM 1321 N N . PHE A 1 183 ? 6.765 7.771 9.991 1.00 95.44 183 PHE A N 1
ATOM 1322 C CA . PHE A 1 183 ? 7.179 6.525 9.346 1.00 95.44 183 PHE A CA 1
ATOM 1323 C C . PHE A 1 183 ? 8.714 6.375 9.393 1.00 95.44 183 PHE A C 1
ATOM 1325 O O . PHE A 1 183 ? 9.413 6.847 8.491 1.00 95.44 183 PHE A O 1
ATOM 1332 N N . PRO A 1 184 ? 9.283 5.731 10.434 1.00 92.12 184 PRO A N 1
ATOM 1333 C CA . PRO A 1 184 ? 10.729 5.716 10.668 1.00 92.12 184 PRO A CA 1
ATOM 1334 C C . PRO A 1 184 ? 11.512 4.952 9.596 1.00 92.12 184 PRO A C 1
ATOM 1336 O O . PRO A 1 184 ? 12.672 5.269 9.351 1.00 92.12 184 PRO A O 1
ATOM 1339 N N . ALA A 1 185 ? 10.886 3.990 8.909 1.00 93.12 185 ALA A N 1
ATOM 1340 C CA . ALA A 1 185 ? 11.543 3.207 7.863 1.00 93.12 185 ALA A CA 1
ATOM 1341 C C . ALA A 1 185 ? 12.043 4.070 6.685 1.00 93.12 185 ALA A C 1
ATOM 1343 O O . ALA A 1 185 ? 12.955 3.657 5.967 1.00 93.12 185 ALA A O 1
ATOM 1344 N N . ALA A 1 186 ? 11.526 5.297 6.527 1.00 91.31 186 ALA A N 1
ATOM 1345 C CA . ALA A 1 186 ? 12.051 6.258 5.562 1.00 91.31 186 ALA A CA 1
ATOM 1346 C C . ALA A 1 186 ? 13.516 6.646 5.827 1.00 91.31 186 ALA A C 1
ATOM 1348 O O . ALA A 1 186 ? 14.240 6.899 4.871 1.00 91.31 186 ALA A O 1
ATOM 1349 N N .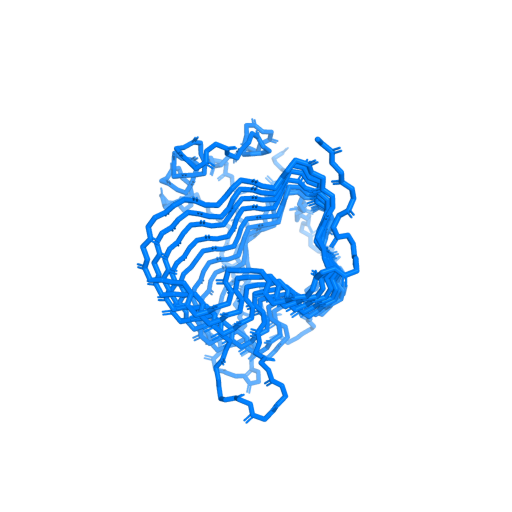 GLN A 1 187 ? 13.989 6.642 7.077 1.00 91.44 187 GLN A N 1
ATOM 1350 C CA . GLN A 1 187 ? 15.356 7.072 7.418 1.00 91.44 187 GLN A CA 1
ATOM 1351 C C . GLN A 1 187 ? 16.445 6.159 6.831 1.00 91.44 187 GLN A C 1
ATOM 1353 O O . GLN A 1 187 ? 17.588 6.574 6.672 1.00 91.44 187 GLN A O 1
ATOM 1358 N N . ASN A 1 188 ? 16.092 4.924 6.467 1.00 88.38 188 ASN A N 1
ATOM 1359 C CA . ASN A 1 188 ? 17.033 3.917 5.973 1.00 88.38 188 ASN A CA 1
ATOM 1360 C C . ASN A 1 188 ? 17.206 3.938 4.443 1.00 88.38 188 ASN A C 1
ATOM 1362 O O . ASN A 1 188 ? 17.794 3.018 3.875 1.00 88.38 188 ASN A O 1
ATOM 1366 N N . THR A 1 189 ? 16.657 4.941 3.756 1.00 90.75 189 THR A N 1
ATOM 1367 C CA . THR A 1 189 ? 16.621 5.017 2.288 1.00 90.75 189 THR A CA 1
ATOM 1368 C C . THR A 1 189 ? 17.375 6.254 1.804 1.00 90.75 189 THR A C 1
ATOM 1370 O O . THR A 1 189 ? 17.170 7.356 2.301 1.00 90.75 189 THR A O 1
ATOM 1373 N N . ALA A 1 190 ? 18.212 6.101 0.776 1.00 91.94 190 ALA A N 1
ATOM 1374 C CA . ALA A 1 190 ? 18.888 7.223 0.122 1.00 91.94 190 ALA A CA 1
ATOM 1375 C C . ALA A 1 190 ? 17.949 7.948 -0.867 1.00 91.94 190 ALA A C 1
ATOM 1377 O O . ALA A 1 190 ? 18.096 7.824 -2.083 1.00 91.94 190 ALA A O 1
ATOM 1378 N N . TRP A 1 191 ? 16.967 8.701 -0.360 1.00 94.31 191 TRP A N 1
ATOM 1379 C CA . TRP A 1 191 ? 15.904 9.320 -1.172 1.00 94.31 191 TRP A CA 1
ATOM 1380 C C . TRP A 1 191 ? 16.406 10.276 -2.255 1.00 94.31 191 TRP A C 1
ATOM 1382 O O . TRP A 1 191 ? 15.847 10.317 -3.348 1.00 94.31 191 TRP A O 1
ATOM 1392 N N . THR A 1 192 ? 17.490 11.002 -1.993 1.00 93.12 192 THR A N 1
ATOM 1393 C CA . THR A 1 192 ? 18.113 11.943 -2.943 1.00 93.12 192 THR A CA 1
ATOM 1394 C C . THR A 1 192 ? 19.100 11.273 -3.912 1.00 93.12 192 THR A C 1
ATOM 1396 O O . THR A 1 192 ? 19.746 11.946 -4.720 1.00 93.12 192 THR A O 1
ATOM 1399 N N . GLY A 1 193 ? 19.224 9.944 -3.840 1.00 93.25 193 GLY A N 1
ATOM 1400 C CA . GLY A 1 193 ? 20.065 9.128 -4.709 1.00 93.25 193 GLY A CA 1
ATOM 1401 C C . GLY A 1 193 ? 19.506 8.938 -6.122 1.00 93.25 193 GLY A C 1
ATOM 1402 O O . GLY A 1 193 ? 18.553 9.593 -6.546 1.00 93.25 193 GLY A O 1
ATOM 1403 N N . LEU A 1 194 ? 20.138 8.032 -6.872 1.00 95.62 194 LEU A N 1
ATOM 1404 C CA . LEU A 1 194 ? 19.662 7.624 -8.192 1.00 95.62 194 LEU A CA 1
ATOM 1405 C C . LEU A 1 194 ? 18.530 6.607 -8.057 1.00 95.62 194 LEU A C 1
ATOM 1407 O O . LEU A 1 194 ? 18.650 5.613 -7.340 1.00 95.62 194 LEU A O 1
ATOM 1411 N N . TRP A 1 195 ? 17.465 6.837 -8.812 1.00 96.62 195 TRP A N 1
ATOM 1412 C CA . TRP A 1 195 ? 16.316 5.954 -8.909 1.00 96.62 195 TRP A CA 1
ATOM 1413 C C . TRP A 1 195 ? 16.133 5.493 -10.349 1.00 96.62 195 TRP A C 1
ATOM 1415 O O . TRP A 1 195 ? 16.199 6.298 -11.278 1.00 96.62 195 TRP A O 1
ATOM 1425 N N . GLN A 1 196 ? 15.875 4.200 -10.520 1.00 96.38 196 GLN A N 1
ATOM 1426 C CA . GLN A 1 196 ? 15.367 3.633 -11.761 1.00 96.38 196 GLN A CA 1
ATOM 1427 C C . GLN A 1 196 ? 13.845 3.743 -11.737 1.00 96.38 196 GLN A C 1
ATOM 1429 O O . GLN A 1 196 ? 13.191 3.193 -10.841 1.00 96.38 196 GLN A O 1
ATOM 1434 N N . GLN A 1 197 ? 13.306 4.420 -12.746 1.00 96.56 197 GLN A N 1
ATOM 1435 C CA . GLN A 1 197 ? 11.879 4.483 -13.027 1.00 96.56 197 GLN A CA 1
ATOM 1436 C C . GLN A 1 197 ? 11.485 3.353 -13.976 1.00 96.56 197 GLN A C 1
ATOM 1438 O O . GLN A 1 197 ? 12.182 3.080 -14.951 1.00 96.56 197 GLN A O 1
ATOM 1443 N N . TRP A 1 198 ? 10.362 2.708 -13.702 1.00 96.50 198 TRP A N 1
ATOM 1444 C CA . TRP A 1 198 ? 9.749 1.700 -14.559 1.00 96.50 198 TRP A CA 1
ATOM 1445 C C . TRP A 1 198 ? 8.371 2.201 -14.960 1.00 96.50 198 TRP A C 1
ATOM 1447 O O . TRP A 1 198 ? 7.607 2.610 -14.089 1.00 96.50 198 TRP A O 1
ATOM 1457 N N . HIS A 1 199 ? 8.046 2.159 -16.247 1.00 96.94 199 HIS A N 1
ATOM 1458 C CA . HIS A 1 199 ? 6.739 2.576 -16.750 1.00 96.94 199 HIS A CA 1
ATOM 1459 C C . HIS A 1 199 ? 5.846 1.365 -16.974 1.00 96.94 199 HIS A C 1
ATOM 1461 O O . HIS A 1 199 ? 6.269 0.373 -17.567 1.00 96.94 199 HIS A O 1
ATOM 1467 N N . GLY A 1 200 ? 4.606 1.457 -16.514 1.00 94.50 200 GLY A N 1
ATOM 1468 C CA . GLY A 1 200 ? 3.638 0.388 -16.676 1.00 94.50 200 GLY A CA 1
ATOM 1469 C C . GLY A 1 200 ? 2.287 0.727 -16.050 1.00 94.50 200 GLY A C 1
ATOM 1470 O O . GLY A 1 200 ? 2.071 1.824 -15.547 1.00 94.50 200 GLY A O 1
ATOM 1471 N N . ASP A 1 201 ? 1.313 -0.162 -16.127 1.00 96.00 201 ASP A N 1
ATOM 1472 C CA . ASP A 1 201 ? 1.373 -1.413 -16.883 1.00 96.00 201 ASP A CA 1
ATOM 1473 C C . ASP A 1 201 ? 1.158 -1.134 -18.391 1.00 96.00 201 ASP A C 1
ATOM 1475 O O . ASP A 1 201 ? 0.286 -0.337 -18.759 1.00 96.00 201 ASP A O 1
ATOM 1479 N N . THR A 1 202 ? 1.942 -1.758 -19.281 1.00 96.31 202 THR A N 1
ATOM 1480 C CA . THR A 1 202 ? 1.753 -1.654 -20.749 1.00 96.31 202 THR A CA 1
ATOM 1481 C C . THR A 1 202 ? 0.377 -2.119 -21.203 1.00 96.31 202 THR A C 1
ATOM 1483 O O . THR A 1 202 ? -0.168 -1.558 -22.154 1.00 96.31 202 THR A O 1
ATOM 1486 N N . LEU A 1 203 ? -0.244 -3.048 -20.478 1.00 94.31 203 LEU A N 1
ATOM 1487 C CA . LEU A 1 203 ? -1.609 -3.503 -20.746 1.00 94.31 203 LEU A CA 1
ATOM 1488 C C . LEU A 1 203 ? -2.677 -2.477 -20.326 1.00 94.31 203 LEU A C 1
ATOM 1490 O O . LEU A 1 203 ? -3.839 -2.599 -20.709 1.00 94.31 203 LEU A O 1
ATOM 1494 N N . ALA A 1 204 ? -2.298 -1.454 -19.555 1.00 92.94 204 ALA A N 1
ATOM 1495 C CA . ALA A 1 204 ? -3.197 -0.453 -18.979 1.00 92.94 204 ALA A CA 1
ATOM 1496 C C . ALA A 1 204 ? -2.816 1.001 -19.338 1.00 92.94 204 ALA A C 1
ATOM 1498 O O . ALA A 1 204 ? -3.337 1.958 -18.749 1.00 92.94 204 ALA A O 1
ATOM 1499 N N . GLY A 1 205 ? -1.947 1.180 -20.339 1.00 89.44 205 GLY A N 1
ATOM 1500 C CA . GLY A 1 205 ? -1.627 2.474 -20.947 1.00 89.44 205 GLY A CA 1
ATOM 1501 C C . GLY A 1 205 ? -0.377 3.185 -20.417 1.00 89.44 205 GLY A C 1
ATOM 1502 O O . GLY A 1 205 ? -0.229 4.369 -20.709 1.00 89.44 205 GLY A O 1
ATOM 1503 N N . CYS A 1 206 ? 0.508 2.516 -19.663 1.00 91.38 206 CYS A N 1
ATOM 1504 C CA . CYS A 1 206 ? 1.850 3.015 -19.294 1.00 91.38 206 CYS A CA 1
ATOM 1505 C C . CYS A 1 206 ? 1.917 4.381 -18.582 1.00 91.38 206 CYS A C 1
ATOM 1507 O O . CYS A 1 206 ? 2.891 5.116 -18.739 1.00 91.38 206 CYS A O 1
ATOM 1509 N N . ARG A 1 207 ? 0.902 4.759 -17.797 1.00 95.56 207 ARG A N 1
ATOM 1510 C CA . ARG A 1 207 ? 0.917 6.030 -17.037 1.00 95.56 207 ARG A CA 1
ATOM 1511 C C . ARG A 1 207 ? 1.193 5.855 -15.545 1.00 95.56 207 ARG A C 1
ATOM 1513 O O . ARG A 1 207 ? 1.166 6.839 -14.808 1.00 95.56 207 ARG A O 1
ATOM 1520 N N . GLY A 1 208 ? 1.386 4.624 -15.088 1.00 97.19 208 GLY A N 1
ATOM 1521 C CA . GLY A 1 208 ? 1.876 4.315 -13.755 1.00 97.19 208 GLY A CA 1
ATOM 1522 C C . GLY A 1 208 ? 3.395 4.210 -13.733 1.00 97.19 208 GLY A C 1
ATOM 1523 O O . GLY A 1 208 ? 4.047 4.070 -14.774 1.00 97.19 208 GLY A O 1
ATOM 1524 N N . GLU A 1 209 ? 3.949 4.279 -12.530 1.00 97.81 209 GLU A N 1
ATOM 1525 C CA . GLU A 1 209 ? 5.381 4.139 -12.323 1.00 97.81 209 GLU A CA 1
ATOM 1526 C C . GLU A 1 209 ? 5.720 3.300 -11.093 1.00 97.81 209 GLU A C 1
ATOM 1528 O O . GLU A 1 209 ? 5.073 3.391 -10.045 1.00 97.81 209 GLU A O 1
ATOM 1533 N N . ILE A 1 210 ? 6.784 2.510 -11.222 1.00 98.25 210 ILE A N 1
ATOM 1534 C CA . ILE A 1 210 ? 7.475 1.888 -10.095 1.00 98.25 210 ILE A CA 1
ATOM 1535 C C . ILE A 1 210 ? 8.858 2.527 -9.989 1.00 98.25 210 ILE A C 1
ATOM 1537 O O . ILE A 1 210 ? 9.555 2.686 -10.990 1.00 98.25 210 ILE A O 1
ATOM 1541 N N . MET A 1 211 ? 9.265 2.884 -8.776 1.00 97.75 211 MET A N 1
ATOM 1542 C CA . MET A 1 211 ? 10.561 3.490 -8.487 1.00 97.75 211 MET A CA 1
ATOM 1543 C C . MET A 1 211 ? 11.396 2.536 -7.642 1.00 97.75 211 MET A C 1
ATOM 1545 O O . MET A 1 211 ? 10.941 2.041 -6.612 1.00 97.75 211 MET A O 1
ATOM 1549 N N . THR A 1 212 ? 12.631 2.296 -8.068 1.00 97.06 212 THR A N 1
ATOM 1550 C CA . THR A 1 212 ? 13.590 1.402 -7.395 1.00 97.06 212 THR A CA 1
ATOM 1551 C C . THR A 1 212 ? 14.924 2.111 -7.209 1.00 97.06 212 THR A C 1
ATOM 1553 O O . THR A 1 212 ? 15.323 2.900 -8.068 1.00 97.06 212 THR A O 1
ATOM 1556 N N . LEU A 1 213 ? 15.625 1.847 -6.109 1.00 93.69 213 LEU A N 1
ATOM 1557 C CA . LEU A 1 213 ? 16.934 2.452 -5.869 1.00 93.69 213 LEU A CA 1
ATOM 1558 C C . LEU A 1 213 ? 17.976 1.893 -6.834 1.00 93.69 213 LEU A C 1
ATOM 1560 O O . LEU A 1 213 ? 18.008 0.695 -7.102 1.00 93.69 213 LEU A O 1
ATOM 1564 N N . VAL A 1 214 ? 18.894 2.734 -7.293 1.00 92.38 214 VAL A N 1
ATOM 1565 C CA . VAL A 1 214 ? 20.104 2.292 -7.991 1.00 92.38 214 VAL A CA 1
ATOM 1566 C C . VAL A 1 214 ? 21.265 2.403 -7.018 1.00 92.38 214 VAL A C 1
ATOM 1568 O O . VAL A 1 214 ? 21.535 3.476 -6.479 1.00 92.38 214 VAL A O 1
ATOM 1571 N N . LYS A 1 215 ? 21.964 1.291 -6.781 1.00 78.44 215 LYS A N 1
ATOM 1572 C CA . LYS A 1 215 ? 23.206 1.331 -6.009 1.00 78.44 215 LYS A CA 1
ATOM 1573 C C . LYS A 1 215 ? 24.316 1.833 -6.931 1.00 78.44 215 LYS A C 1
ATOM 1575 O O . LYS A 1 215 ? 24.602 1.176 -7.931 1.00 78.44 215 LYS A O 1
ATOM 1580 N N . THR A 1 216 ? 24.867 3.000 -6.610 1.00 58.56 216 THR A N 1
ATOM 1581 C CA . THR A 1 216 ? 26.149 3.484 -7.147 1.00 58.56 216 THR A CA 1
ATOM 1582 C C . THR A 1 216 ? 27.286 2.562 -6.752 1.00 58.56 216 THR A C 1
ATOM 1584 O O . THR A 1 216 ? 27.257 2.075 -5.595 1.00 58.56 216 THR A O 1
#

pLDDT: mean 95.82, std 5.29, range [58.56, 98.88]

Sequence (216 aa):
IGDFSRVHFLGAGMQSGTIVVQGNIGRHAGEQMRGGNLLIKGSAADWLACGMQGGDIHVFGDAADNAVGSLPGDRHGMTGGRVIIHGSVGSLSGSRMRRGFLAIGGNAGEATGFELLAGTIVIAGKPGPHTGLGMRRGSIVLSSTITRRGRKIPCIPPTFTEGAIWRPPFMGLLEKQLLNFSFPAAQNTAWTGLWQQWHGDTLAGCRGEIMTLVKT

Solvent-accessible surface area (backbone atoms only — not comparable to full-atom values): 9546 Å² total; per-residue (Å²): 129,58,80,31,53,87,47,56,45,53,56,42,59,28,59,62,62,76,48,79,41,64,26,30,34,13,35,28,28,30,22,42,10,50,20,32,38,41,40,29,62,22,33,37,30,37,30,27,29,18,36,12,47,21,31,42,36,39,28,59,24,37,37,32,38,29,27,29,4,39,55,93,92,53,94,44,8,12,59,22,31,39,40,40,30,53,22,32,38,27,34,32,24,32,14,24,12,46,28,35,40,40,40,32,37,23,35,36,23,43,25,29,24,27,41,12,53,20,34,40,40,37,33,41,31,56,69,22,44,38,36,36,40,58,9,35,21,34,42,39,36,31,59,59,42,68,53,51,92,95,58,86,57,80,27,52,44,89,53,46,43,88,54,60,75,41,63,61,75,63,36,52,52,50,46,56,51,35,52,73,65,72,37,70,59,55,78,81,38,73,50,79,40,46,31,38,36,29,35,14,15,57,92,41,69,44,57,12,36,40,37,26,33,41,75,129